Protein AF-A0A0L8AIZ4-F1 (afdb_monomer_lite)

Structure (mmCIF, N/CA/C/O backbone):
data_AF-A0A0L8AIZ4-F1
#
_entry.id   AF-A0A0L8AIZ4-F1
#
loop_
_atom_site.group_PDB
_atom_site.id
_atom_site.type_symbol
_atom_site.label_atom_id
_atom_site.label_alt_id
_atom_site.label_comp_id
_atom_site.label_asym_id
_atom_site.label_entity_id
_atom_site.label_seq_id
_atom_site.pdbx_PDB_ins_code
_atom_site.Cartn_x
_atom_site.Cartn_y
_atom_site.Cartn_z
_atom_site.occupancy
_atom_site.B_iso_or_equiv
_atom_site.auth_seq_id
_atom_site.auth_comp_id
_atom_site.auth_asym_id
_atom_site.auth_atom_id
_atom_site.pdbx_PDB_model_num
ATOM 1 N N . MET A 1 1 ? 12.972 -29.032 6.643 1.00 33.31 1 MET A N 1
ATOM 2 C CA . MET A 1 1 ? 12.932 -28.989 8.121 1.00 33.31 1 MET A CA 1
ATOM 3 C C . MET A 1 1 ? 12.855 -27.533 8.546 1.00 33.31 1 MET A C 1
ATOM 5 O O . MET A 1 1 ? 13.866 -26.848 8.534 1.00 33.31 1 MET A O 1
ATOM 9 N N . VAL A 1 2 ? 11.647 -27.043 8.817 1.00 37.28 2 VAL A N 1
ATOM 10 C CA . VAL A 1 2 ? 11.371 -25.663 9.244 1.00 37.28 2 VAL A CA 1
ATOM 11 C C . VAL A 1 2 ? 10.784 -25.776 10.645 1.00 37.28 2 VAL A C 1
ATOM 13 O O . VAL A 1 2 ? 9.576 -25.913 10.776 1.00 37.28 2 VAL A O 1
ATOM 16 N N . SER A 1 3 ? 11.609 -25.896 11.689 1.00 43.31 3 SER A N 1
ATOM 17 C CA . SER A 1 3 ? 11.033 -26.198 13.014 1.00 43.31 3 SER A CA 1
ATOM 18 C C . SER A 1 3 ? 11.862 -25.837 14.245 1.00 43.31 3 SER A C 1
ATOM 20 O O . SER A 1 3 ? 11.503 -26.280 15.326 1.00 43.31 3 SER A O 1
ATOM 22 N N . ILE A 1 4 ? 12.932 -25.038 14.152 1.00 40.03 4 ILE A N 1
ATOM 23 C CA . ILE A 1 4 ? 13.710 -24.680 15.363 1.00 40.03 4 ILE A CA 1
ATOM 24 C C . ILE A 1 4 ? 13.897 -23.160 15.522 1.00 40.03 4 ILE A C 1
ATOM 26 O O . ILE A 1 4 ? 13.832 -22.648 16.636 1.00 40.03 4 ILE A O 1
ATOM 30 N N . ASN A 1 5 ? 13.978 -22.394 14.427 1.00 43.41 5 ASN A N 1
ATOM 31 C CA . ASN A 1 5 ? 14.229 -20.946 14.518 1.00 43.41 5 ASN A CA 1
ATOM 32 C C . ASN A 1 5 ? 13.002 -20.096 14.896 1.00 43.41 5 ASN A C 1
ATOM 34 O O . ASN A 1 5 ? 13.169 -19.042 15.502 1.00 43.41 5 ASN A O 1
ATOM 38 N N . ALA A 1 6 ? 11.776 -20.554 14.614 1.00 44.91 6 ALA A N 1
ATOM 39 C CA . ALA A 1 6 ? 10.560 -19.810 14.965 1.00 44.91 6 ALA A CA 1
ATOM 40 C C . ALA A 1 6 ? 10.262 -19.833 16.479 1.00 44.91 6 ALA A C 1
ATOM 42 O O . A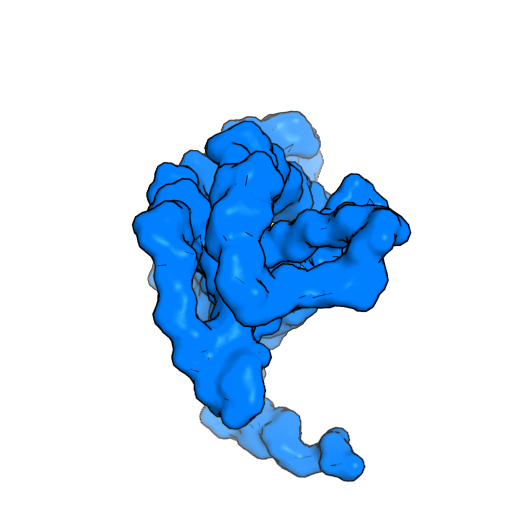LA A 1 6 ? 9.769 -18.857 17.036 1.00 44.91 6 ALA A O 1
ATOM 43 N N . GLN A 1 7 ? 10.596 -20.929 17.171 1.00 42.47 7 GLN A N 1
ATOM 44 C CA . GLN A 1 7 ? 10.356 -21.063 18.614 1.00 42.47 7 GLN A CA 1
ATOM 45 C C . GLN A 1 7 ? 11.373 -20.283 19.460 1.00 42.47 7 GLN A C 1
ATOM 47 O O . GLN A 1 7 ? 11.014 -19.768 20.516 1.00 42.47 7 GLN A O 1
ATOM 52 N N . ALA A 1 8 ? 12.612 -20.135 18.983 1.00 38.75 8 ALA A N 1
ATOM 53 C CA . ALA A 1 8 ? 13.657 -19.403 19.699 1.00 38.75 8 ALA A CA 1
ATOM 54 C C . ALA A 1 8 ? 13.436 -17.875 19.692 1.00 38.75 8 ALA A C 1
ATOM 56 O O . ALA A 1 8 ? 13.708 -17.212 20.692 1.00 38.75 8 ALA A O 1
ATOM 57 N N . GLN A 1 9 ? 12.871 -17.314 18.615 1.00 42.12 9 GLN A N 1
ATOM 58 C CA . GLN A 1 9 ? 12.519 -15.886 18.556 1.00 42.12 9 GLN A CA 1
ATOM 59 C C . GLN A 1 9 ? 11.302 -15.526 19.425 1.00 42.12 9 GLN A C 1
ATOM 61 O O . GLN A 1 9 ? 11.242 -14.422 19.965 1.00 42.12 9 GLN A O 1
ATOM 66 N N . LEU A 1 10 ? 10.369 -16.463 19.631 1.00 48.38 10 LEU A N 1
ATOM 67 C CA . LEU A 1 10 ? 9.202 -16.266 20.500 1.00 48.38 10 LEU A CA 1
ATOM 68 C C . LEU A 1 10 ? 9.567 -16.169 21.993 1.00 48.38 10 LEU A C 1
ATOM 70 O O . LEU A 1 10 ? 8.841 -15.533 22.755 1.00 48.38 10 LEU A O 1
ATOM 74 N N . GLN A 1 11 ? 10.684 -16.768 22.422 1.00 46.12 11 GLN A N 1
ATOM 75 C CA . GLN A 1 11 ? 11.077 -16.817 23.837 1.00 46.12 11 GLN A CA 1
ATOM 76 C C . GLN A 1 11 ? 11.866 -15.589 24.321 1.00 46.12 11 GLN A C 1
ATOM 78 O O . GLN A 1 11 ? 11.813 -15.287 25.510 1.00 46.12 11 GLN A O 1
ATOM 83 N N . GLN A 1 12 ? 12.565 -14.855 23.447 1.00 44.75 12 GLN A N 1
ATOM 84 C CA . GLN A 1 12 ? 13.436 -13.748 23.882 1.00 44.75 12 GLN A CA 1
ATOM 85 C C . GLN A 1 12 ? 12.749 -12.377 23.991 1.00 44.75 12 GLN A C 1
ATOM 87 O O . GLN A 1 12 ? 13.272 -11.505 24.676 1.00 44.75 12 GLN A O 1
ATOM 92 N N . ASN A 1 13 ? 11.580 -12.173 23.372 1.00 50.31 13 ASN A N 1
ATOM 93 C CA . ASN A 1 13 ? 10.993 -10.832 23.219 1.00 50.31 13 ASN A CA 1
ATOM 94 C C . ASN A 1 13 ? 9.659 -10.584 23.936 1.00 50.31 13 ASN A C 1
ATOM 96 O O . ASN A 1 13 ? 9.091 -9.504 23.765 1.00 50.31 13 ASN A O 1
ATOM 100 N N . GLY A 1 14 ? 9.174 -11.539 24.737 1.00 49.28 14 GLY A N 1
ATOM 101 C CA . GLY A 1 14 ? 7.859 -11.463 25.374 1.00 49.28 14 GLY A CA 1
ATOM 102 C C . GLY A 1 14 ? 6.718 -11.476 24.346 1.00 49.28 14 GLY A C 1
ATOM 103 O O . GLY A 1 14 ? 6.730 -10.771 23.339 1.00 49.28 14 GLY A O 1
ATOM 104 N N . LEU A 1 15 ? 5.691 -12.286 24.583 1.00 55.16 15 LEU A N 1
ATOM 105 C CA . LEU A 1 15 ? 4.472 -12.269 23.771 1.00 55.16 15 LEU A CA 1
ATOM 106 C C . LEU A 1 15 ? 3.712 -10.956 24.019 1.00 55.16 15 LEU A C 1
ATOM 108 O O . LEU A 1 15 ? 2.830 -10.898 24.869 1.00 55.16 15 LEU A O 1
ATOM 112 N N . SER A 1 16 ? 4.063 -9.889 23.299 1.00 71.88 16 SER A N 1
ATOM 113 C CA . SER A 1 16 ? 3.220 -8.696 23.202 1.00 71.88 16 SER A CA 1
ATOM 114 C C . SER A 1 16 ? 2.096 -8.985 22.202 1.00 71.88 16 SER A C 1
ATOM 116 O O . SER A 1 16 ? 2.403 -9.233 21.031 1.00 71.88 16 SER A O 1
ATOM 118 N N . PRO A 1 17 ? 0.812 -8.959 22.614 1.00 81.31 17 PRO A N 1
ATOM 119 C CA . PRO A 1 17 ? -0.317 -9.167 21.706 1.00 81.31 17 PRO A CA 1
ATOM 120 C C . PRO A 1 17 ? -0.268 -8.236 20.491 1.00 81.31 17 PRO A C 1
ATOM 122 O O . PRO A 1 17 ? -0.459 -8.692 19.371 1.00 81.31 17 PRO A O 1
ATOM 125 N N . ILE A 1 18 ? 0.130 -6.975 20.696 1.00 83.31 18 ILE A N 1
ATOM 126 C CA . ILE A 1 18 ? 0.281 -5.988 19.619 1.00 83.31 18 ILE A CA 1
ATOM 127 C C . ILE A 1 18 ? 1.334 -6.434 18.601 1.00 83.31 18 ILE A C 1
ATOM 129 O O . ILE A 1 18 ? 1.073 -6.365 17.410 1.00 83.31 18 ILE A O 1
ATOM 133 N N . LYS A 1 19 ? 2.498 -6.942 19.037 1.00 83.44 19 LYS A N 1
ATOM 134 C CA . LYS A 1 19 ? 3.541 -7.421 18.106 1.00 83.44 19 LYS A CA 1
ATOM 135 C C . LYS A 1 19 ? 3.065 -8.614 17.274 1.00 83.44 19 LYS A C 1
ATOM 137 O O . LYS A 1 19 ? 3.396 -8.709 16.098 1.00 83.44 19 LYS A O 1
ATOM 142 N N . ARG A 1 20 ? 2.290 -9.518 17.879 1.00 85.44 20 ARG A N 1
ATOM 143 C CA . ARG A 1 20 ? 1.698 -10.658 17.168 1.00 85.44 20 ARG A CA 1
ATOM 144 C C . ARG A 1 20 ? 0.683 -10.185 16.131 1.00 85.44 20 ARG A C 1
ATOM 146 O O . ARG A 1 20 ? 0.762 -10.594 14.979 1.00 85.44 20 ARG A O 1
ATOM 153 N N . ASP A 1 21 ? -0.262 -9.348 16.544 1.00 89.00 21 ASP A N 1
ATOM 154 C CA . ASP A 1 21 ? -1.348 -8.882 15.678 1.00 89.00 21 ASP A CA 1
ATOM 155 C C . ASP A 1 21 ? -0.797 -8.003 14.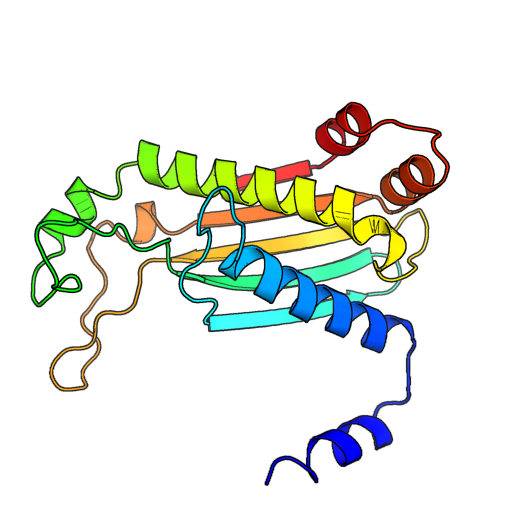539 1.00 89.00 21 ASP A C 1
ATOM 157 O O . ASP A 1 21 ? -1.271 -8.071 13.405 1.00 89.00 21 ASP A O 1
ATOM 161 N N . LEU A 1 22 ? 0.272 -7.249 14.815 1.00 90.75 22 LEU A N 1
ATOM 162 C CA . LEU A 1 22 ? 1.033 -6.478 13.836 1.00 90.75 22 LEU A CA 1
ATOM 163 C C . LEU A 1 22 ? 1.643 -7.372 12.751 1.00 90.75 22 LEU A C 1
ATOM 165 O O . LEU A 1 22 ? 1.427 -7.129 11.566 1.00 90.75 22 LEU A O 1
ATOM 169 N N . GLU A 1 23 ? 2.349 -8.431 13.148 1.00 89.56 23 GLU A N 1
ATOM 170 C CA . GLU A 1 23 ? 2.966 -9.368 12.206 1.00 89.56 23 GLU A CA 1
ATOM 171 C C . GLU A 1 23 ? 1.915 -10.121 11.379 1.00 89.56 23 GLU A C 1
ATOM 173 O O . GLU A 1 23 ? 2.061 -10.270 10.166 1.00 89.56 23 GLU A O 1
ATOM 178 N N . ILE A 1 24 ? 0.808 -10.535 12.007 1.00 90.25 24 ILE A N 1
ATOM 179 C CA . ILE A 1 24 ? -0.328 -11.138 11.295 1.00 90.25 24 ILE A CA 1
ATOM 180 C C . ILE A 1 24 ? -0.869 -10.161 10.251 1.00 90.25 24 ILE A C 1
ATOM 182 O O . ILE A 1 24 ? -1.089 -10.550 9.104 1.00 90.25 24 ILE A O 1
ATOM 186 N N . THR A 1 25 ? -1.054 -8.894 10.621 1.00 92.25 25 THR A N 1
ATOM 187 C CA . THR A 1 25 ? -1.575 -7.869 9.710 1.00 92.25 25 THR A CA 1
ATOM 188 C C . THR A 1 25 ? -0.625 -7.629 8.541 1.00 92.25 25 THR A C 1
ATOM 190 O O . THR A 1 25 ? -1.072 -7.639 7.394 1.00 92.25 25 THR A O 1
ATOM 193 N N . ARG A 1 26 ? 0.682 -7.505 8.807 1.00 94.31 26 ARG A N 1
ATOM 194 C CA . ARG A 1 26 ? 1.725 -7.365 7.781 1.00 94.31 26 ARG A CA 1
ATOM 195 C C . ARG A 1 26 ? 1.677 -8.518 6.783 1.00 94.31 26 ARG A C 1
ATOM 197 O O . ARG A 1 26 ? 1.525 -8.278 5.589 1.00 94.31 26 ARG A O 1
ATOM 204 N N . VAL A 1 27 ? 1.749 -9.761 7.265 1.00 91.06 27 VAL A N 1
ATOM 205 C CA . VAL A 1 27 ? 1.742 -10.966 6.414 1.00 91.06 27 VAL A CA 1
ATOM 206 C C . VAL A 1 27 ? 0.436 -11.090 5.634 1.00 91.06 27 VAL A C 1
ATOM 208 O O . VAL A 1 27 ? 0.444 -11.449 4.456 1.00 91.06 27 VAL A O 1
ATOM 211 N N . THR A 1 28 ? -0.700 -10.806 6.270 1.00 91.69 28 THR A N 1
ATOM 212 C CA . THR A 1 28 ? -2.011 -10.900 5.613 1.00 91.69 28 THR A CA 1
ATOM 213 C C . THR A 1 28 ? -2.111 -9.874 4.493 1.00 91.69 28 THR A C 1
ATOM 215 O O . THR A 1 28 ? -2.510 -10.226 3.385 1.00 91.69 28 THR A O 1
ATOM 218 N N . PHE A 1 29 ? -1.686 -8.636 4.742 1.00 91.31 29 PHE A N 1
ATOM 219 C CA . PHE A 1 29 ? -1.712 -7.592 3.728 1.00 91.31 29 PHE A CA 1
ATOM 220 C C . PHE A 1 29 ? -0.721 -7.852 2.589 1.00 91.31 29 PHE A C 1
ATOM 222 O O . PHE A 1 29 ? -1.069 -7.700 1.420 1.00 91.31 29 PHE A O 1
ATOM 229 N N . GLU A 1 30 ? 0.481 -8.338 2.904 1.00 90.19 30 GLU A N 1
ATOM 230 C CA . GLU A 1 30 ? 1.472 -8.746 1.905 1.00 90.19 30 GLU A CA 1
ATOM 231 C C . GLU A 1 30 ? 0.896 -9.798 0.938 1.00 90.19 30 GLU A C 1
ATOM 233 O O . GLU A 1 30 ? 1.029 -9.674 -0.281 1.00 90.19 30 GLU A O 1
ATOM 238 N N . ASN A 1 31 ? 0.216 -10.821 1.467 1.00 87.00 31 ASN A N 1
ATOM 239 C CA . ASN A 1 31 ? -0.442 -11.842 0.649 1.00 87.00 31 ASN A CA 1
ATOM 240 C C . ASN A 1 31 ? -1.645 -11.281 -0.115 1.00 87.00 31 ASN A C 1
ATOM 242 O O . ASN A 1 31 ? -1.833 -11.611 -1.285 1.00 87.00 31 ASN A O 1
ATOM 246 N N . PHE A 1 32 ? -2.425 -10.406 0.519 1.00 88.38 32 PHE A N 1
ATOM 247 C CA . PHE A 1 32 ? -3.557 -9.737 -0.112 1.00 88.38 32 PHE A CA 1
ATOM 248 C C . PHE A 1 32 ? -3.127 -8.947 -1.356 1.00 88.38 32 PHE A C 1
ATOM 250 O O . PHE A 1 32 ? -3.749 -9.079 -2.404 1.00 88.38 32 PHE A O 1
ATOM 257 N N . LEU A 1 33 ? -2.021 -8.199 -1.295 1.00 88.06 33 LEU A N 1
ATOM 258 C CA . LEU A 1 33 ? -1.511 -7.422 -2.434 1.00 88.06 33 LEU A CA 1
ATOM 259 C C . LEU A 1 33 ? -0.986 -8.285 -3.591 1.00 88.06 33 LEU A C 1
ATOM 261 O O . LEU A 1 33 ? -1.078 -7.878 -4.751 1.00 88.06 33 LEU A O 1
ATOM 265 N N . LYS A 1 34 ? -0.449 -9.475 -3.296 1.00 81.44 34 LYS A N 1
ATOM 266 C CA . LYS A 1 34 ? 0.011 -10.433 -4.319 1.00 81.44 34 LYS A CA 1
ATOM 267 C C . LYS A 1 34 ? -1.149 -11.099 -5.062 1.00 81.44 34 LYS A C 1
ATOM 269 O O . LYS A 1 34 ? -0.983 -11.491 -6.215 1.00 81.44 34 LYS A O 1
ATOM 274 N N . HIS A 1 35 ? -2.295 -11.237 -4.399 1.00 73.81 35 HIS A N 1
ATOM 275 C CA . HIS A 1 35 ? -3.450 -12.002 -4.872 1.00 73.81 35 HIS A CA 1
ATOM 276 C C . HIS A 1 35 ? -4.701 -11.160 -5.106 1.00 73.81 35 HIS A C 1
ATOM 278 O O . HIS A 1 35 ? -5.763 -11.733 -5.288 1.00 73.81 35 HIS A O 1
ATOM 284 N N . TYR A 1 36 ? -4.613 -9.830 -5.077 1.00 70.19 36 TYR A N 1
ATOM 285 C CA . TYR A 1 36 ? -5.786 -8.980 -5.244 1.00 70.19 36 TYR A CA 1
ATOM 286 C C . TYR A 1 36 ? -6.480 -9.290 -6.582 1.00 70.19 36 TYR A C 1
ATOM 288 O O . TYR A 1 36 ? -5.962 -8.974 -7.653 1.00 70.19 36 TYR A O 1
ATOM 296 N N . ASP A 1 37 ? -7.631 -9.966 -6.499 1.00 62.25 37 ASP A N 1
ATOM 297 C CA . ASP A 1 37 ? -8.254 -10.679 -7.623 1.00 62.25 37 ASP A CA 1
ATOM 298 C C . ASP A 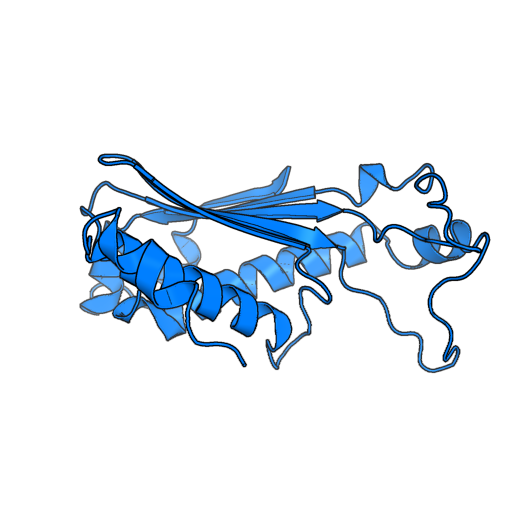1 37 ? -8.662 -9.747 -8.776 1.00 62.25 37 ASP A C 1
ATOM 300 O O . ASP A 1 37 ? -8.693 -10.161 -9.935 1.00 62.25 37 ASP A O 1
ATOM 304 N N . ASP A 1 38 ? -8.912 -8.468 -8.475 1.00 58.47 38 ASP A N 1
ATOM 305 C CA . ASP A 1 38 ? -9.280 -7.456 -9.470 1.00 58.47 38 ASP A CA 1
ATOM 306 C C . ASP A 1 38 ? -8.057 -6.865 -10.204 1.00 58.47 38 ASP A C 1
ATOM 308 O O . ASP A 1 38 ? -8.197 -6.292 -11.289 1.00 58.47 38 ASP A O 1
ATOM 312 N N . ALA A 1 39 ? -6.850 -6.986 -9.631 1.00 61.41 39 ALA A N 1
ATOM 313 C CA . ALA A 1 39 ? -5.585 -6.596 -10.255 1.00 61.41 39 ALA A CA 1
ATOM 314 C C . ALA A 1 39 ? -4.371 -7.066 -9.436 1.00 61.41 39 ALA A C 1
ATOM 316 O O . ALA A 1 39 ? -4.209 -6.666 -8.285 1.00 61.41 39 ALA A O 1
ATOM 317 N N . VAL A 1 40 ? -3.426 -7.773 -10.067 1.00 63.78 40 VAL A N 1
ATOM 318 C CA . VAL A 1 40 ? -2.111 -7.994 -9.444 1.00 63.78 40 VAL A CA 1
ATOM 319 C C . VAL A 1 40 ? -1.421 -6.641 -9.275 1.00 63.78 40 VAL A C 1
ATOM 321 O O . VAL A 1 40 ? -1.182 -5.925 -10.251 1.00 63.78 40 VAL A O 1
ATOM 324 N N . LEU A 1 41 ? -1.153 -6.282 -8.022 1.00 72.81 41 LEU A N 1
ATOM 325 C CA . LEU A 1 41 ? -0.699 -4.950 -7.645 1.00 72.81 41 LEU A CA 1
ATOM 326 C C . LEU A 1 41 ? 0.804 -4.855 -7.506 1.00 72.81 41 LEU A C 1
ATOM 328 O O . LEU A 1 41 ? 1.422 -3.962 -8.073 1.00 72.81 41 LEU A O 1
ATOM 332 N N . LEU A 1 42 ? 1.381 -5.793 -6.760 1.00 76.50 42 LEU A N 1
ATOM 333 C CA . LEU A 1 42 ? 2.815 -5.896 -6.557 1.00 76.50 42 LEU A CA 1
ATOM 334 C C . LEU A 1 42 ? 3.226 -7.314 -6.920 1.00 76.50 42 LEU A C 1
ATOM 336 O O . LEU A 1 42 ? 2.889 -8.280 -6.239 1.00 76.50 42 LEU A O 1
ATOM 340 N N . ASN A 1 43 ? 3.976 -7.440 -8.010 1.00 69.00 43 ASN A N 1
ATOM 341 C CA . ASN A 1 43 ? 4.438 -8.747 -8.472 1.00 69.00 43 ASN A CA 1
ATOM 342 C C . ASN A 1 43 ? 5.547 -9.314 -7.585 1.00 69.00 43 ASN A C 1
ATOM 344 O O . ASN A 1 43 ? 5.801 -10.518 -7.602 1.00 69.00 43 ASN A O 1
ATOM 348 N N . ASN A 1 44 ? 6.254 -8.444 -6.863 1.00 76.69 44 ASN A N 1
ATOM 349 C CA . ASN A 1 44 ? 7.345 -8.833 -5.991 1.00 76.69 44 ASN A CA 1
ATOM 350 C C . ASN A 1 44 ? 7.549 -7.779 -4.896 1.00 76.69 44 ASN A C 1
ATOM 352 O O . ASN A 1 44 ? 8.012 -6.671 -5.173 1.00 76.69 44 ASN A O 1
ATOM 356 N N . ILE A 1 45 ? 7.201 -8.152 -3.667 1.00 86.56 45 ILE A N 1
ATOM 357 C CA . ILE A 1 45 ? 7.544 -7.407 -2.456 1.00 86.56 45 ILE A CA 1
ATOM 358 C C . ILE A 1 45 ? 8.916 -7.916 -2.023 1.00 86.56 45 ILE A C 1
ATOM 360 O O . ILE A 1 45 ? 9.084 -9.114 -1.797 1.00 86.56 45 ILE A O 1
ATOM 364 N N . LYS A 1 46 ? 9.903 -7.022 -1.975 1.00 87.25 46 LYS A N 1
ATOM 365 C CA . LYS A 1 46 ? 11.273 -7.355 -1.572 1.00 87.25 46 LYS A CA 1
ATOM 366 C C . LYS A 1 46 ? 11.380 -7.512 -0.070 1.00 87.25 46 LYS A C 1
ATOM 368 O O . LYS A 1 46 ? 12.021 -8.437 0.416 1.00 87.25 46 LYS A O 1
ATOM 373 N N . GLU A 1 47 ? 10.787 -6.553 0.619 1.00 90.38 47 GLU A N 1
ATOM 374 C CA . GLU A 1 47 ? 10.913 -6.361 2.043 1.00 90.38 47 GLU A CA 1
ATOM 375 C C . GLU A 1 47 ? 9.620 -5.751 2.547 1.00 90.38 47 GLU A C 1
ATOM 377 O O . GLU A 1 47 ? 8.959 -4.961 1.866 1.00 90.38 47 GLU A O 1
ATOM 382 N N . SER A 1 48 ? 9.249 -6.161 3.747 1.00 92.31 48 SER A N 1
ATOM 383 C CA . SER A 1 48 ? 8.197 -5.495 4.479 1.00 92.31 48 SER A CA 1
ATOM 384 C C . SER A 1 48 ? 8.506 -5.587 5.953 1.00 92.31 48 SER A C 1
ATOM 386 O O . SER A 1 48 ? 8.821 -6.671 6.450 1.00 92.31 48 SER A O 1
ATOM 388 N N . GLU A 1 49 ? 8.372 -4.465 6.630 1.00 93.06 49 GLU A N 1
ATOM 389 C CA . GLU A 1 49 ? 8.649 -4.323 8.048 1.00 93.06 49 GLU A CA 1
ATOM 390 C C . GLU A 1 49 ? 7.439 -3.691 8.716 1.00 93.06 49 GLU A C 1
ATOM 392 O O . GLU A 1 49 ? 6.647 -2.995 8.079 1.00 93.06 49 GLU A O 1
ATOM 397 N N . ALA A 1 50 ? 7.249 -3.997 9.991 1.00 92.19 50 ALA A N 1
ATOM 398 C CA . ALA A 1 50 ? 6.114 -3.505 10.739 1.00 92.19 50 ALA A CA 1
ATOM 399 C C . ALA A 1 50 ? 6.577 -3.028 12.110 1.00 92.19 50 ALA A C 1
ATOM 401 O O . ALA A 1 50 ? 7.143 -3.793 12.895 1.00 92.19 50 ALA A O 1
ATOM 402 N N . ASP A 1 51 ? 6.270 -1.773 12.404 1.00 92.75 51 ASP A N 1
ATOM 403 C CA . ASP A 1 51 ? 6.674 -1.083 13.613 1.00 92.75 51 ASP A CA 1
ATOM 404 C C . ASP A 1 51 ? 5.460 -0.584 14.389 1.00 92.75 51 ASP A C 1
ATOM 406 O O . ASP A 1 51 ? 4.438 -0.174 13.835 1.00 92.75 51 ASP A O 1
ATOM 410 N N . TYR A 1 52 ? 5.591 -0.596 15.713 1.00 92.69 52 TYR A N 1
ATOM 411 C CA . TYR A 1 52 ? 4.630 0.011 16.623 1.00 92.69 52 TYR A CA 1
ATOM 412 C C . TYR A 1 52 ? 5.342 0.981 17.554 1.00 92.69 52 TYR A C 1
ATOM 414 O O . TYR A 1 52 ? 6.333 0.634 18.205 1.00 92.69 52 TYR A O 1
ATOM 422 N N . LYS A 1 53 ? 4.780 2.182 17.683 1.00 91.81 53 LYS A N 1
ATOM 423 C CA . LYS A 1 53 ? 5.230 3.179 18.650 1.00 91.81 53 LYS A CA 1
ATOM 424 C C . LYS A 1 53 ? 4.050 3.730 19.438 1.00 91.81 53 LYS A C 1
ATOM 426 O O . LYS A 1 53 ? 3.154 4.342 18.866 1.00 91.81 53 LYS A O 1
ATOM 431 N N . ASP A 1 54 ? 4.112 3.585 20.762 1.00 89.44 54 ASP A N 1
ATOM 432 C CA . ASP A 1 54 ? 3.087 4.104 21.673 1.00 89.44 54 ASP A CA 1
ATOM 433 C C . ASP A 1 54 ? 2.861 5.611 21.468 1.00 89.44 54 ASP A C 1
ATOM 435 O O . ASP A 1 54 ? 3.809 6.397 21.355 1.00 89.44 54 ASP A O 1
ATOM 439 N N . GLY A 1 55 ? 1.594 6.000 21.370 1.00 90.12 55 GLY A N 1
ATOM 440 C CA . GLY A 1 55 ? 1.145 7.360 21.085 1.00 90.12 55 GLY A CA 1
ATOM 441 C C . GLY A 1 55 ? 1.202 7.763 19.609 1.00 90.12 55 GLY A C 1
ATOM 442 O O . GLY A 1 55 ? 0.665 8.816 19.271 1.00 90.12 55 GLY A O 1
ATOM 443 N N . LYS A 1 56 ? 1.821 6.958 18.732 1.00 92.56 56 LYS A N 1
ATOM 444 C CA . LYS A 1 56 ? 1.793 7.151 17.271 1.00 92.56 56 LYS A CA 1
ATOM 445 C C . LYS A 1 56 ? 0.957 6.093 16.559 1.00 92.56 56 LYS A C 1
ATOM 447 O O . LYS A 1 56 ? 0.204 6.446 15.662 1.00 92.56 56 LYS A O 1
ATOM 452 N N . GLY A 1 57 ? 1.067 4.836 16.978 1.00 93.38 57 GLY A N 1
ATOM 453 C CA . GLY A 1 57 ? 0.381 3.698 16.379 1.00 93.38 57 GLY A CA 1
ATOM 454 C C . GLY A 1 57 ? 1.296 2.806 15.549 1.00 93.38 57 GLY A C 1
ATOM 455 O O . GLY A 1 57 ? 2.465 2.618 15.898 1.00 93.38 57 GLY A O 1
ATOM 456 N N . VAL A 1 58 ? 0.730 2.219 14.498 1.00 94.06 58 VAL A N 1
ATOM 457 C CA . VAL A 1 58 ? 1.361 1.199 13.655 1.00 94.06 58 VAL A CA 1
ATOM 458 C C . VAL A 1 58 ? 1.762 1.775 12.307 1.00 94.06 58 VAL A C 1
ATOM 460 O O . VAL A 1 58 ? 0.981 2.475 11.663 1.00 94.06 58 VAL A O 1
ATOM 463 N N . GLU A 1 59 ? 2.953 1.399 11.858 1.00 95.38 59 GLU A N 1
ATOM 464 C CA . GLU A 1 59 ? 3.449 1.640 10.511 1.00 95.38 59 GLU A CA 1
ATOM 465 C C . GLU A 1 59 ? 3.900 0.318 9.898 1.00 95.38 59 GLU A C 1
ATOM 467 O O . GLU A 1 59 ? 4.630 -0.445 10.525 1.00 95.38 59 GLU A O 1
ATOM 472 N N . ILE A 1 60 ? 3.437 0.029 8.685 1.00 94.88 60 ILE A N 1
ATOM 473 C CA . ILE A 1 60 ? 3.878 -1.128 7.914 1.00 94.88 60 ILE A CA 1
ATOM 474 C C . ILE A 1 60 ? 4.501 -0.618 6.620 1.00 94.88 60 ILE A C 1
ATOM 476 O O . ILE A 1 60 ? 3.810 -0.057 5.764 1.00 94.88 60 ILE A O 1
ATOM 480 N N . HIS A 1 61 ? 5.810 -0.806 6.506 1.00 96.00 61 HIS A N 1
ATOM 481 C CA . HIS A 1 61 ? 6.611 -0.407 5.362 1.00 96.00 61 HIS A CA 1
ATOM 482 C C . HIS A 1 61 ? 6.709 -1.554 4.355 1.00 96.00 61 HIS A C 1
ATOM 484 O O . HIS A 1 61 ? 6.868 -2.712 4.737 1.00 96.00 61 HIS A O 1
ATOM 490 N N . PHE A 1 62 ? 6.636 -1.227 3.069 1.00 94.38 62 PHE A N 1
ATOM 491 C CA . PHE A 1 62 ? 6.778 -2.158 1.958 1.00 94.38 62 PHE A CA 1
ATOM 492 C C . PHE A 1 62 ? 7.756 -1.600 0.937 1.00 94.38 62 PHE A C 1
ATOM 494 O O . PHE A 1 62 ? 7.500 -0.557 0.338 1.00 94.38 62 PHE A O 1
ATOM 501 N N . GLU A 1 63 ? 8.815 -2.352 0.660 1.00 94.00 63 GLU A N 1
ATOM 502 C CA . GLU A 1 63 ? 9.639 -2.139 -0.522 1.00 94.00 63 GLU A CA 1
ATOM 503 C C . GLU A 1 63 ? 9.231 -3.120 -1.606 1.00 94.00 63 GLU A C 1
ATOM 505 O O . GLU A 1 63 ? 9.294 -4.344 -1.435 1.00 94.00 63 GLU A O 1
ATOM 510 N N . ALA A 1 64 ? 8.834 -2.602 -2.759 1.00 91.94 64 ALA A N 1
ATOM 511 C CA . ALA A 1 64 ? 8.417 -3.441 -3.865 1.00 91.94 64 ALA A CA 1
ATOM 512 C C . ALA A 1 64 ? 8.835 -2.856 -5.206 1.00 91.94 64 ALA A C 1
ATOM 514 O O . ALA A 1 64 ? 9.236 -1.700 -5.329 1.00 91.94 64 ALA A O 1
ATOM 515 N N . TYR A 1 65 ? 8.760 -3.698 -6.229 1.00 89.00 65 TYR A N 1
ATOM 516 C CA . TYR A 1 65 ? 8.914 -3.229 -7.593 1.00 89.00 65 TYR A CA 1
ATOM 517 C C . TYR A 1 65 ? 7.574 -2.807 -8.186 1.00 89.00 65 TYR A C 1
ATOM 519 O O . TYR A 1 65 ? 6.533 -3.367 -7.833 1.00 89.00 65 TYR A O 1
ATOM 527 N N . ASN A 1 66 ? 7.633 -1.889 -9.151 1.00 86.56 66 ASN A N 1
ATOM 528 C CA . ASN A 1 66 ? 6.547 -1.618 -10.082 1.00 86.56 66 ASN A CA 1
ATOM 529 C C . ASN A 1 66 ? 5.967 -2.943 -10.603 1.00 86.56 66 ASN A C 1
ATOM 531 O O . ASN A 1 66 ? 6.700 -3.893 -10.904 1.00 86.56 66 ASN A O 1
ATOM 535 N N . ALA A 1 67 ? 4.642 -3.012 -10.722 1.00 81.94 67 ALA A N 1
ATOM 536 C CA . ALA A 1 67 ? 3.967 -4.173 -11.281 1.00 81.94 67 ALA A CA 1
ATOM 537 C C . ALA A 1 67 ? 4.492 -4.427 -12.698 1.00 81.94 67 ALA A C 1
ATOM 539 O O . ALA A 1 67 ? 4.510 -3.517 -13.528 1.00 81.94 67 ALA A O 1
ATOM 540 N N . ASN A 1 68 ? 4.920 -5.656 -12.995 1.00 74.75 68 ASN A N 1
ATOM 541 C CA . ASN A 1 68 ? 5.350 -6.022 -14.347 1.00 74.75 68 ASN A CA 1
ATOM 542 C C . ASN A 1 68 ? 4.170 -5.910 -15.307 1.00 74.75 68 ASN A C 1
ATOM 544 O O . ASN A 1 68 ? 3.089 -6.444 -15.049 1.00 74.75 68 ASN A O 1
ATOM 548 N N . ILE A 1 69 ? 4.432 -5.307 -16.456 1.00 71.50 69 ILE A N 1
ATOM 549 C CA . ILE A 1 69 ? 3.509 -5.283 -17.582 1.00 71.50 69 ILE A CA 1
ATOM 550 C C . ILE A 1 69 ? 3.788 -6.536 -18.416 1.00 71.50 69 ILE A C 1
ATOM 552 O O . ILE A 1 69 ? 4.852 -6.665 -19.020 1.00 71.50 69 ILE A O 1
ATOM 556 N N . TYR A 1 70 ? 2.854 -7.490 -18.413 1.00 65.00 70 TYR A N 1
ATOM 557 C CA . TYR A 1 70 ? 2.953 -8.689 -19.245 1.00 65.00 70 TYR A CA 1
ATOM 558 C C . TYR A 1 70 ? 2.427 -8.396 -20.649 1.00 65.00 70 TYR A C 1
ATOM 560 O O . TYR A 1 70 ? 1.262 -8.045 -20.823 1.00 65.00 70 TYR A O 1
ATOM 568 N N . ILE A 1 71 ? 3.275 -8.581 -21.658 1.00 59.16 71 ILE A N 1
ATOM 569 C CA . ILE A 1 71 ? 2.895 -8.454 -23.065 1.00 59.16 71 ILE A CA 1
ATOM 570 C C . ILE A 1 71 ? 2.718 -9.870 -23.614 1.00 59.16 71 ILE A C 1
ATOM 572 O O . ILE A 1 71 ? 3.684 -10.614 -23.756 1.00 59.16 71 ILE A O 1
ATOM 576 N N . ALA A 1 72 ? 1.475 -10.251 -23.917 1.00 48.03 72 ALA A N 1
ATOM 577 C CA . ALA A 1 72 ? 1.097 -11.617 -24.300 1.00 48.03 72 ALA A CA 1
ATOM 578 C C . ALA A 1 72 ? 1.834 -12.174 -25.540 1.00 48.03 72 ALA A C 1
ATOM 580 O O . ALA A 1 72 ? 1.847 -13.383 -25.750 1.00 48.03 72 ALA A O 1
ATOM 581 N N . THR A 1 73 ? 2.456 -11.320 -26.359 1.00 46.56 73 THR A N 1
ATOM 582 C CA . THR A 1 73 ? 3.215 -11.713 -27.559 1.00 46.56 73 THR A CA 1
ATOM 583 C C . THR A 1 73 ? 4.707 -11.937 -27.316 1.00 46.56 73 THR A C 1
ATOM 585 O O . THR A 1 73 ? 5.384 -12.486 -28.184 1.00 46.56 73 THR A O 1
ATOM 588 N N . ALA A 1 74 ? 5.229 -11.558 -26.150 1.00 43.31 74 ALA A N 1
ATOM 589 C CA . ALA A 1 74 ? 6.619 -11.754 -25.782 1.00 43.31 74 ALA A CA 1
ATOM 590 C C . ALA A 1 74 ? 6.668 -12.509 -24.455 1.00 43.31 74 ALA A C 1
ATOM 592 O O . ALA A 1 74 ? 6.631 -11.923 -23.378 1.00 43.31 74 ALA A O 1
ATOM 593 N N . SER A 1 75 ? 6.823 -13.830 -24.517 1.00 38.84 75 SER A N 1
ATOM 594 C CA . SER A 1 75 ? 7.126 -14.698 -23.366 1.00 38.84 75 SER A CA 1
ATOM 595 C C . SER A 1 75 ? 8.474 -14.370 -22.685 1.00 38.84 75 SER A C 1
ATOM 597 O O . SER A 1 75 ? 9.012 -15.186 -21.937 1.00 38.84 75 SER A O 1
ATOM 599 N N . ALA A 1 76 ? 9.053 -13.203 -22.968 1.00 43.94 76 ALA A N 1
ATOM 600 C CA . ALA A 1 76 ? 10.322 -12.716 -22.473 1.00 43.94 76 ALA A CA 1
ATOM 601 C C . ALA A 1 76 ? 10.072 -11.636 -21.413 1.00 43.94 76 ALA A C 1
ATOM 603 O O . ALA A 1 76 ? 9.372 -10.654 -21.647 1.00 43.94 76 ALA A O 1
ATOM 604 N N . ARG A 1 77 ? 10.684 -11.806 -20.237 1.00 53.31 77 ARG A N 1
ATOM 605 C CA . ARG A 1 77 ? 10.956 -10.676 -19.337 1.00 53.31 77 ARG A CA 1
ATOM 606 C C . ARG A 1 77 ? 11.805 -9.658 -20.105 1.00 53.31 77 ARG A C 1
ATOM 608 O O . ARG A 1 77 ? 12.655 -10.095 -20.879 1.00 53.31 77 ARG A O 1
ATOM 615 N N . PHE A 1 78 ? 11.606 -8.360 -19.857 1.00 56.56 78 PHE A N 1
ATOM 616 C CA . PHE A 1 78 ? 12.445 -7.297 -20.423 1.00 56.56 78 PHE A CA 1
ATOM 617 C C . PHE A 1 78 ? 13.938 -7.683 -20.305 1.00 56.56 78 PHE A C 1
ATOM 619 O O . PHE A 1 78 ? 14.437 -7.937 -19.204 1.00 56.56 78 PHE A O 1
ATOM 626 N N . GLY A 1 79 ? 14.606 -7.846 -21.447 1.00 55.00 79 GLY A N 1
ATOM 627 C CA . GLY A 1 79 ? 15.983 -8.312 -21.603 1.00 55.00 79 GLY A CA 1
ATOM 628 C C . GLY A 1 79 ? 16.989 -7.169 -21.788 1.00 55.00 79 GLY A C 1
ATOM 629 O O . GLY A 1 79 ? 16.655 -5.994 -21.634 1.00 55.00 79 GLY A O 1
ATOM 630 N N . LYS A 1 80 ? 18.261 -7.515 -22.080 1.00 49.47 80 LYS A N 1
ATOM 631 C CA . LYS A 1 80 ? 19.372 -6.554 -22.297 1.00 49.47 80 LYS A CA 1
ATOM 632 C C . LYS A 1 80 ? 18.907 -5.401 -23.207 1.00 49.47 80 LYS A C 1
ATOM 634 O O . LYS A 1 80 ? 18.547 -5.659 -24.346 1.00 49.47 80 LYS A O 1
ATOM 639 N N . ASN A 1 81 ? 19.024 -4.158 -22.725 1.00 53.34 81 ASN A N 1
ATOM 640 C CA . ASN A 1 81 ? 18.685 -2.904 -23.424 1.00 53.34 81 ASN A CA 1
ATOM 641 C C . ASN A 1 81 ? 17.194 -2.568 -23.638 1.00 53.34 81 ASN A C 1
ATOM 643 O O . ASN A 1 81 ? 16.902 -1.605 -24.342 1.00 53.34 81 ASN A O 1
ATOM 647 N N . ASP A 1 82 ? 16.255 -3.211 -22.943 1.00 65.25 82 ASP A N 1
ATOM 648 C CA . ASP A 1 82 ? 14.824 -2.865 -23.041 1.00 65.25 82 ASP A CA 1
ATOM 649 C C . ASP A 1 82 ? 14.421 -1.572 -22.291 1.00 65.25 82 ASP A C 1
ATOM 651 O O . ASP A 1 82 ? 13.255 -1.381 -21.953 1.00 65.25 82 ASP A O 1
ATOM 655 N N . TYR A 1 83 ? 15.346 -0.642 -22.023 1.00 70.31 83 TYR A N 1
ATOM 656 C CA . TYR A 1 83 ? 15.010 0.618 -21.342 1.00 70.31 83 TYR A CA 1
ATOM 657 C C . TYR A 1 83 ? 14.044 1.487 -22.151 1.00 70.31 83 TYR A C 1
ATOM 659 O O . TYR A 1 83 ? 13.156 2.100 -21.569 1.00 70.31 83 TYR A O 1
ATOM 667 N N . GLU A 1 84 ? 14.178 1.515 -23.479 1.00 68.44 84 GLU A N 1
ATOM 668 C CA . GLU A 1 84 ? 13.235 2.229 -24.353 1.00 68.44 84 GLU A CA 1
ATOM 669 C C . GLU A 1 84 ? 11.841 1.596 -24.312 1.00 68.44 84 GLU A C 1
ATOM 671 O O . GLU A 1 84 ? 10.826 2.292 -24.334 1.00 68.44 84 GLU A O 1
ATOM 676 N N . VAL A 1 85 ? 11.791 0.270 -24.185 1.00 72.25 85 VAL A N 1
ATOM 677 C CA . VAL A 1 85 ? 10.549 -0.491 -24.060 1.00 72.25 85 VAL A CA 1
ATOM 678 C C . VAL A 1 85 ? 9.900 -0.198 -22.703 1.00 72.25 85 VAL A C 1
ATOM 680 O O . VAL A 1 85 ? 8.736 0.191 -22.656 1.00 72.25 85 VAL A O 1
ATOM 683 N N . LEU A 1 86 ? 10.661 -0.269 -21.605 1.00 72.00 86 LEU A N 1
ATOM 684 C CA . LEU A 1 86 ? 10.201 0.120 -20.266 1.00 72.00 86 LEU A CA 1
ATOM 685 C C . LEU A 1 86 ? 9.655 1.550 -20.246 1.00 72.00 86 LEU A C 1
ATOM 687 O O . LEU A 1 86 ? 8.565 1.783 -19.735 1.00 72.00 86 LEU A O 1
ATOM 691 N N . ASP A 1 87 ? 10.380 2.496 -20.839 1.00 75.12 87 ASP A N 1
ATOM 692 C CA . ASP A 1 87 ? 9.966 3.897 -20.920 1.00 75.12 87 ASP A CA 1
ATOM 693 C C . ASP A 1 87 ? 8.691 4.101 -21.754 1.00 75.12 87 ASP A C 1
ATOM 695 O O . ASP A 1 87 ? 7.953 5.053 -21.511 1.00 75.12 87 ASP A O 1
ATOM 699 N N . THR A 1 88 ? 8.436 3.230 -22.732 1.00 78.69 88 THR A N 1
ATOM 700 C CA . THR A 1 88 ? 7.226 3.277 -23.565 1.00 78.69 88 THR A CA 1
ATOM 701 C C . THR A 1 88 ? 6.007 2.744 -22.816 1.00 78.69 88 THR A C 1
ATOM 703 O O . THR A 1 88 ? 4.914 3.285 -22.963 1.00 78.69 88 THR A O 1
ATOM 706 N N . PHE A 1 89 ? 6.176 1.690 -22.013 1.00 78.50 89 PHE A N 1
ATOM 707 C CA . PHE A 1 89 ? 5.061 1.043 -21.317 1.00 78.50 89 PHE A CA 1
ATOM 708 C C . PHE A 1 89 ? 4.763 1.642 -19.943 1.00 78.50 89 PHE A C 1
ATOM 710 O O . PHE A 1 89 ? 3.599 1.736 -19.568 1.00 78.50 89 PHE A O 1
ATOM 717 N N . TYR A 1 90 ? 5.773 2.071 -19.191 1.00 82.12 90 TYR A N 1
ATOM 718 C CA . TYR A 1 90 ? 5.575 2.742 -17.907 1.00 82.12 90 TYR A CA 1
ATOM 719 C C . TYR A 1 90 ? 5.449 4.253 -18.098 1.00 82.12 90 TYR A C 1
ATOM 721 O O . TYR A 1 90 ? 6.306 5.033 -17.676 1.00 82.12 90 TYR A O 1
ATOM 729 N N . THR A 1 91 ? 4.365 4.651 -18.757 1.00 85.50 91 THR A N 1
ATOM 730 C CA . THR A 1 91 ? 3.958 6.053 -18.856 1.00 85.50 91 THR A CA 1
ATOM 731 C C . THR A 1 91 ? 3.465 6.571 -17.504 1.00 85.50 91 THR A C 1
ATOM 733 O O . THR A 1 91 ? 3.098 5.791 -16.618 1.00 85.50 91 THR A O 1
ATOM 736 N N . ASP A 1 92 ? 3.381 7.894 -17.360 1.00 87.88 92 ASP A N 1
ATOM 737 C CA . ASP A 1 92 ? 2.817 8.536 -16.165 1.00 87.88 92 ASP A CA 1
ATOM 738 C C . ASP A 1 92 ? 1.387 8.038 -15.867 1.00 87.88 92 ASP A C 1
ATOM 740 O O . ASP A 1 92 ? 0.997 7.898 -14.707 1.00 87.88 92 ASP A O 1
ATOM 744 N N . GLU A 1 93 ? 0.614 7.696 -16.904 1.00 87.19 93 GLU A N 1
ATOM 745 C CA . GLU A 1 93 ? -0.731 7.120 -16.776 1.00 87.19 93 GLU A CA 1
ATOM 746 C C . GLU A 1 93 ? -0.705 5.724 -16.146 1.00 87.19 93 GLU A C 1
ATOM 748 O O . GLU A 1 93 ? -1.520 5.423 -15.273 1.00 87.19 93 GLU A O 1
ATOM 753 N N . ILE A 1 94 ? 0.245 4.874 -16.544 1.00 87.00 94 ILE A N 1
ATOM 754 C CA . ILE A 1 94 ? 0.386 3.521 -15.996 1.00 87.00 94 ILE A CA 1
ATOM 755 C C . ILE A 1 94 ? 0.885 3.557 -14.552 1.00 87.00 94 ILE A C 1
ATOM 757 O O . ILE A 1 94 ? 0.386 2.797 -13.719 1.00 87.00 94 ILE A O 1
ATOM 761 N N . ILE A 1 95 ? 1.813 4.459 -14.224 1.00 88.75 95 ILE A N 1
ATOM 762 C CA . ILE A 1 95 ? 2.241 4.678 -12.835 1.00 88.75 95 ILE A CA 1
ATOM 763 C C . ILE A 1 95 ? 1.071 5.197 -11.990 1.00 88.75 95 ILE A C 1
ATOM 765 O O . ILE A 1 95 ? 0.789 4.653 -10.921 1.00 88.75 95 ILE A O 1
ATOM 769 N N . SER A 1 96 ? 0.312 6.169 -12.500 1.00 90.00 96 SER A N 1
ATOM 770 C CA . SER A 1 96 ? -0.886 6.689 -11.824 1.00 90.00 96 SER A CA 1
ATOM 771 C C . SER A 1 96 ? -1.946 5.604 -11.610 1.00 90.00 96 SER A C 1
ATOM 773 O O . SER A 1 96 ? -2.582 5.549 -10.556 1.00 90.00 96 SER A O 1
ATOM 775 N N . LEU A 1 97 ? -2.124 4.703 -12.582 1.00 88.69 97 LEU A N 1
ATOM 776 C CA . LEU A 1 97 ? -3.032 3.564 -12.470 1.00 88.69 97 LEU A CA 1
ATOM 777 C C . LEU A 1 97 ? -2.576 2.574 -11.390 1.00 88.69 97 LEU A C 1
ATOM 779 O O . LEU A 1 97 ? -3.409 2.109 -10.613 1.00 88.69 97 LEU A O 1
ATOM 783 N N . GLN A 1 98 ? -1.277 2.271 -11.305 1.00 88.12 98 GLN A N 1
ATOM 784 C CA . GLN A 1 98 ? -0.727 1.423 -10.241 1.00 88.12 98 GLN A CA 1
ATOM 785 C C . GLN A 1 98 ? -0.939 2.049 -8.860 1.00 88.12 98 GLN A C 1
ATOM 787 O O . GLN A 1 98 ? -1.459 1.387 -7.963 1.00 88.12 98 GLN A O 1
ATOM 792 N N . GLN A 1 99 ? -0.637 3.342 -8.708 1.00 91.25 99 GLN A N 1
ATOM 793 C CA . GLN A 1 99 ? -0.884 4.083 -7.468 1.00 91.25 99 GLN A CA 1
ATOM 794 C C . GLN A 1 99 ? -2.365 4.060 -7.069 1.00 91.25 99 GLN A C 1
ATOM 796 O O . GLN A 1 99 ? -2.686 3.830 -5.905 1.00 91.25 99 GLN A O 1
ATOM 801 N N . LYS A 1 100 ? -3.276 4.277 -8.028 1.00 90.81 100 LYS A N 1
ATOM 802 C CA . LYS A 1 100 ? -4.724 4.242 -7.785 1.00 90.81 100 LYS A CA 1
ATOM 803 C C . LYS A 1 100 ? -5.193 2.857 -7.339 1.00 90.81 100 LYS A C 1
ATOM 805 O O . LYS A 1 100 ? -5.935 2.752 -6.369 1.00 90.81 100 LYS A O 1
ATOM 810 N N . ARG A 1 101 ? -4.747 1.795 -8.010 1.00 89.38 101 ARG A N 1
ATOM 811 C CA . ARG A 1 101 ? -5.095 0.425 -7.612 1.00 89.38 101 ARG A CA 1
ATOM 812 C C . ARG A 1 101 ? -4.550 0.098 -6.220 1.00 89.38 101 ARG A C 1
ATOM 814 O O . ARG A 1 101 ? -5.227 -0.572 -5.451 1.00 89.38 101 ARG A O 1
ATOM 821 N N . LEU A 1 102 ? -3.348 0.577 -5.884 1.00 90.88 102 LEU A N 1
ATOM 822 C CA . LEU A 1 102 ? -2.732 0.333 -4.578 1.00 90.88 102 LEU A CA 1
ATOM 823 C C . LEU A 1 102 ? -3.533 1.019 -3.470 1.00 90.88 102 LEU A C 1
ATOM 825 O O . LEU A 1 102 ? -3.819 0.421 -2.435 1.00 90.88 102 LEU A O 1
ATOM 829 N N . GLU A 1 103 ? -3.968 2.250 -3.726 1.00 91.81 103 GLU A N 1
ATOM 830 C CA . GLU A 1 103 ? -4.895 2.984 -2.869 1.00 91.81 103 GLU A CA 1
ATOM 831 C C . GLU A 1 103 ? -6.217 2.217 -2.668 1.00 91.81 103 GLU A C 1
ATOM 833 O O . GLU A 1 103 ? -6.643 2.013 -1.530 1.00 91.81 103 GLU A O 1
ATOM 838 N N . GLU A 1 104 ? -6.843 1.745 -3.749 1.00 90.75 104 GLU A N 1
ATOM 839 C CA . GLU A 1 104 ? -8.093 0.970 -3.704 1.00 90.75 104 GLU A CA 1
ATOM 840 C C . GLU A 1 104 ? -7.941 -0.346 -2.931 1.00 90.75 104 GLU A C 1
ATOM 842 O O . GLU A 1 104 ? -8.771 -0.656 -2.075 1.00 90.75 104 GLU A O 1
ATOM 847 N N . ALA A 1 105 ? -6.861 -1.094 -3.159 1.00 90.62 105 ALA A N 1
ATOM 848 C CA . ALA A 1 105 ? -6.600 -2.331 -2.432 1.00 90.62 105 ALA A CA 1
ATOM 849 C C . ALA A 1 105 ? -6.329 -2.087 -0.951 1.00 90.62 105 ALA A C 1
ATOM 851 O O . ALA A 1 105 ? -6.800 -2.852 -0.115 1.00 90.62 105 ALA A O 1
ATOM 852 N N . THR A 1 106 ? -5.629 -1.008 -0.600 1.00 91.88 106 THR A N 1
ATOM 853 C CA . THR A 1 106 ? -5.390 -0.678 0.809 1.00 91.88 106 THR A CA 1
ATOM 854 C C . THR A 1 106 ? -6.706 -0.316 1.509 1.00 91.88 106 THR A C 1
ATOM 856 O O . THR A 1 106 ? -6.980 -0.802 2.607 1.00 91.88 106 THR A O 1
ATOM 859 N N . LYS A 1 107 ? -7.582 0.452 0.843 1.00 91.88 107 LYS A N 1
ATOM 860 C CA . LYS A 1 107 ? -8.950 0.735 1.319 1.00 91.88 107 LYS A CA 1
ATOM 861 C C . LYS A 1 107 ? -9.761 -0.545 1.504 1.00 91.88 107 LYS A C 1
ATOM 863 O O . LYS A 1 107 ? -10.365 -0.744 2.559 1.00 91.88 107 LYS A O 1
ATOM 868 N N . LYS A 1 108 ? -9.737 -1.434 0.510 1.00 91.81 108 LYS A N 1
ATOM 869 C CA . LYS A 1 108 ? -10.443 -2.716 0.564 1.00 91.81 108 LYS A CA 1
ATOM 870 C C . LYS A 1 108 ? -9.902 -3.631 1.658 1.00 91.81 108 LYS A C 1
ATOM 872 O O . LYS A 1 108 ? -10.697 -4.251 2.352 1.00 91.81 108 LYS A O 1
ATOM 877 N N . PHE A 1 109 ? -8.589 -3.675 1.864 1.00 92.00 109 PHE A N 1
ATOM 878 C CA . PHE A 1 109 ? -7.989 -4.453 2.941 1.00 92.00 109 PHE A CA 1
ATOM 879 C C . PHE A 1 109 ? -8.466 -3.973 4.311 1.00 92.00 109 PHE A C 1
ATOM 881 O O . PHE A 1 109 ? -8.938 -4.779 5.106 1.00 92.00 109 PHE A O 1
ATOM 888 N N . ILE A 1 110 ? -8.412 -2.665 4.579 1.00 93.12 110 ILE A N 1
ATOM 889 C CA . ILE A 1 110 ? -8.900 -2.123 5.854 1.00 93.12 110 ILE A CA 1
ATOM 890 C C . ILE A 1 110 ? -10.386 -2.437 6.039 1.00 93.12 110 ILE A C 1
ATOM 892 O O . ILE A 1 110 ? -10.778 -2.878 7.113 1.00 93.12 110 ILE A O 1
ATOM 896 N N . ARG A 1 111 ? -11.207 -2.298 4.995 1.00 91.50 111 ARG A N 1
ATOM 897 C CA . ARG A 1 111 ? -12.630 -2.659 5.045 1.00 91.50 111 ARG A CA 1
ATOM 898 C C . ARG A 1 111 ? -12.863 -4.148 5.323 1.00 91.50 111 ARG A C 1
ATOM 900 O O . ARG A 1 111 ? -13.747 -4.475 6.104 1.00 91.50 111 ARG A O 1
ATOM 907 N N . ASP A 1 112 ? -12.116 -5.040 4.683 1.00 91.06 112 ASP A N 1
ATOM 908 C CA . ASP A 1 112 ? -12.348 -6.488 4.769 1.00 91.06 112 ASP A CA 1
ATOM 909 C C . ASP A 1 112 ? -11.724 -7.096 6.044 1.00 91.06 112 ASP A C 1
ATOM 911 O O . ASP A 1 112 ? -12.208 -8.110 6.546 1.00 91.06 112 ASP A O 1
ATOM 915 N N . PHE A 1 113 ? -10.677 -6.469 6.596 1.00 90.88 113 PHE A N 1
ATOM 916 C CA . PHE A 1 113 ? -9.870 -7.016 7.693 1.00 90.88 113 PHE A CA 1
ATOM 917 C C . PHE A 1 113 ? -9.819 -6.135 8.953 1.00 90.88 113 PHE A C 1
ATOM 919 O O . PHE A 1 113 ? -9.046 -6.445 9.860 1.00 90.88 113 PHE A O 1
ATOM 926 N N . TYR A 1 114 ? -10.644 -5.083 9.073 1.00 89.38 114 TYR A N 1
ATOM 927 C CA . TYR A 1 114 ? -10.619 -4.163 10.229 1.00 89.38 114 TYR A CA 1
ATOM 928 C C . TYR A 1 114 ? -10.683 -4.873 11.590 1.00 89.38 114 TYR A C 1
ATOM 930 O O . TYR A 1 114 ? -10.060 -4.425 12.550 1.00 89.38 114 TYR A O 1
ATOM 938 N N . SER A 1 115 ? -11.415 -5.987 11.685 1.00 85.19 115 SER A N 1
ATOM 939 C CA . SER A 1 115 ? -11.574 -6.759 12.922 1.00 85.19 115 SER A CA 1
ATOM 940 C C . SER A 1 115 ? -10.301 -7.482 13.368 1.00 85.19 115 SER A C 1
ATOM 942 O O . SER A 1 115 ? -10.212 -7.900 14.520 1.00 85.19 115 SER A O 1
ATOM 944 N N . TYR A 1 116 ? -9.338 -7.657 12.461 1.00 84.06 116 TYR A N 1
ATOM 945 C CA . TYR A 1 116 ? -8.067 -8.344 12.696 1.00 84.06 116 TYR A CA 1
ATOM 946 C C . TYR A 1 116 ? -6.888 -7.380 12.858 1.00 84.06 116 TYR A C 1
ATOM 948 O O . TYR A 1 116 ? -5.776 -7.832 13.131 1.00 84.06 116 TYR A O 1
ATOM 956 N N . LEU A 1 117 ? -7.117 -6.071 12.704 1.00 90.19 117 LEU A N 1
ATOM 957 C CA . LEU A 1 117 ? -6.083 -5.066 12.920 1.00 90.19 117 LEU A CA 1
ATOM 958 C C . LEU A 1 117 ? -5.673 -5.022 14.403 1.00 90.19 117 LEU A C 1
ATOM 960 O O . LEU A 1 117 ? -6.501 -5.296 15.283 1.00 90.19 117 LEU A O 1
ATOM 964 N N . PRO A 1 118 ? -4.418 -4.642 14.712 1.00 89.25 118 PRO A N 1
ATOM 965 C CA . PRO A 1 118 ? -3.965 -4.478 16.084 1.00 89.25 118 PRO A CA 1
ATOM 966 C C . PRO A 1 118 ? -4.866 -3.494 16.831 1.00 89.25 118 PRO A C 1
ATOM 968 O O . PRO A 1 118 ? -5.247 -2.447 16.308 1.00 89.25 118 PRO A O 1
ATOM 971 N N . GLN A 1 119 ? -5.200 -3.823 18.076 1.00 87.62 119 GLN A N 1
ATOM 972 C CA . GLN A 1 119 ? -5.995 -2.941 18.925 1.00 87.62 119 GLN A CA 1
ATOM 973 C C . GLN A 1 119 ? -5.105 -1.814 19.457 1.00 87.62 119 GLN A C 1
ATOM 975 O O . GLN A 1 119 ? -4.259 -2.029 20.325 1.00 87.62 119 GLN A O 1
ATOM 980 N N . LEU A 1 120 ? -5.301 -0.620 18.906 1.00 89.69 120 LEU A N 1
ATOM 981 C CA . LEU A 1 120 ? -4.539 0.591 19.202 1.00 89.69 120 LEU A CA 1
ATOM 982 C C . LEU A 1 120 ? -5.406 1.614 19.949 1.00 89.69 120 LEU A C 1
ATOM 984 O O . LEU A 1 120 ? -6.639 1.519 19.971 1.00 89.69 120 LEU A O 1
ATOM 988 N N . LYS A 1 121 ? -4.777 2.620 20.558 1.00 91.19 121 LYS A N 1
ATOM 989 C CA . LYS A 1 121 ? -5.507 3.717 21.208 1.00 91.19 121 LYS A CA 1
ATOM 990 C C . LYS A 1 121 ? -6.252 4.550 20.149 1.00 91.19 121 LYS A C 1
ATOM 992 O O . LYS A 1 121 ? -5.749 4.720 19.043 1.00 91.19 121 LYS A O 1
ATOM 997 N N . PRO A 1 122 ? -7.415 5.152 20.462 1.00 90.12 122 PRO A N 1
ATOM 998 C CA . PRO A 1 122 ? -8.205 5.895 19.469 1.00 90.12 122 PRO A CA 1
ATOM 999 C C . PRO A 1 122 ? -7.476 7.064 18.789 1.00 90.12 122 PRO A C 1
ATOM 1001 O O . PRO A 1 122 ? -7.834 7.447 17.680 1.00 90.12 122 PRO A O 1
ATOM 1004 N N . ASN A 1 123 ? -6.483 7.649 19.463 1.00 92.12 123 ASN A N 1
ATOM 1005 C CA . ASN A 1 123 ? -5.674 8.758 18.960 1.00 92.12 123 ASN A CA 1
ATOM 1006 C C . ASN A 1 123 ? -4.451 8.314 18.141 1.00 92.12 123 ASN A C 1
ATOM 1008 O O . ASN A 1 123 ? -3.733 9.174 17.639 1.00 92.12 123 ASN A O 1
ATOM 1012 N N . GLU A 1 124 ? -4.193 7.011 18.048 1.00 95.62 124 GLU A N 1
ATOM 1013 C CA . GLU A 1 124 ? -3.110 6.446 17.249 1.00 95.62 124 GLU A CA 1
ATOM 1014 C C . GLU A 1 124 ? -3.539 6.248 15.790 1.00 95.62 124 GLU A C 1
ATOM 1016 O O . GLU A 1 124 ? -4.730 6.222 15.453 1.00 95.62 124 GLU A O 1
ATOM 1021 N N . GLU A 1 125 ? -2.546 6.123 14.915 1.00 95.38 125 GLU A N 1
ATOM 1022 C CA . GLU A 1 125 ? -2.719 5.932 13.481 1.00 95.38 125 GLU A CA 1
ATOM 1023 C C . GLU A 1 125 ? -2.344 4.511 13.058 1.00 95.38 125 GLU A C 1
ATOM 1025 O O . GLU A 1 125 ? -1.508 3.842 13.667 1.00 95.38 125 GLU A O 1
ATOM 1030 N N . PHE A 1 126 ? -2.960 4.068 11.971 1.00 94.25 126 PHE A N 1
ATOM 1031 C CA . PHE A 1 126 ? -2.582 2.871 11.245 1.00 94.25 126 PHE A CA 1
ATOM 1032 C C . PHE A 1 126 ? -2.118 3.284 9.850 1.00 94.25 126 PHE A C 1
ATOM 1034 O O . PHE A 1 126 ? -2.884 3.895 9.098 1.00 94.25 126 PHE A O 1
ATOM 1041 N N . ARG A 1 127 ? -0.859 2.992 9.522 1.00 95.75 127 ARG A N 1
ATOM 1042 C CA . ARG A 1 127 ? -0.188 3.485 8.319 1.00 95.75 127 ARG A CA 1
ATOM 1043 C C . ARG A 1 127 ? 0.377 2.348 7.483 1.00 95.75 127 ARG A C 1
ATOM 1045 O O . ARG A 1 127 ? 1.105 1.500 7.991 1.00 95.75 127 ARG A O 1
ATOM 1052 N N . PHE A 1 128 ? 0.118 2.406 6.184 1.00 95.62 128 PHE A N 1
ATOM 1053 C CA . PHE A 1 128 ? 0.881 1.678 5.178 1.00 95.62 128 PHE A CA 1
ATOM 1054 C C . PHE A 1 128 ? 1.778 2.650 4.418 1.00 95.62 128 PHE A C 1
ATOM 1056 O O . PHE A 1 128 ? 1.303 3.696 3.970 1.00 95.62 128 PHE A O 1
ATOM 1063 N N . VAL A 1 129 ? 3.055 2.306 4.274 1.00 96.25 129 VAL A N 1
ATOM 1064 C CA . VAL A 1 129 ? 4.040 3.073 3.505 1.00 96.25 129 VAL A CA 1
ATOM 1065 C C . VAL A 1 129 ? 4.607 2.169 2.426 1.00 96.25 129 VAL A C 1
ATOM 1067 O O . VAL A 1 129 ? 5.198 1.137 2.723 1.00 96.25 129 VAL A O 1
ATOM 1070 N N . PHE A 1 130 ? 4.429 2.553 1.170 1.00 95.62 130 PHE A N 1
ATOM 1071 C CA . PHE A 1 130 ? 4.949 1.822 0.024 1.00 95.62 130 PHE A CA 1
ATOM 1072 C C . PHE A 1 130 ? 6.061 2.619 -0.618 1.00 95.62 130 PHE A C 1
ATOM 1074 O O . PHE A 1 130 ? 5.822 3.751 -1.028 1.00 95.62 130 PHE A O 1
ATOM 1081 N N . HIS A 1 131 ? 7.226 2.009 -0.774 1.00 96.12 131 HIS A N 1
ATOM 1082 C CA . HIS A 1 131 ? 8.301 2.501 -1.613 1.00 96.12 131 HIS A CA 1
ATOM 1083 C C . HIS A 1 131 ? 8.409 1.598 -2.843 1.00 96.12 131 HIS A C 1
ATOM 1085 O O . HIS A 1 131 ? 8.761 0.418 -2.747 1.00 96.12 131 HIS A O 1
ATOM 1091 N N . ILE A 1 132 ? 8.048 2.153 -3.998 1.00 93.81 132 ILE A N 1
ATOM 1092 C CA . ILE A 1 132 ? 7.963 1.423 -5.259 1.00 93.81 132 ILE A CA 1
ATOM 1093 C C . ILE A 1 132 ? 9.036 1.934 -6.210 1.00 93.81 132 ILE A C 1
ATOM 1095 O O . ILE A 1 132 ? 9.142 3.137 -6.422 1.00 93.81 132 ILE A O 1
ATOM 1099 N N . GLU A 1 133 ? 9.810 1.026 -6.802 1.00 91.94 133 GLU A N 1
ATOM 1100 C CA . GLU A 1 133 ? 10.839 1.345 -7.802 1.00 91.94 133 GLU A CA 1
ATOM 1101 C C . GLU A 1 133 ? 10.841 0.350 -8.974 1.00 91.94 133 GLU A C 1
ATOM 1103 O O . GLU A 1 133 ? 10.130 -0.653 -8.973 1.00 91.94 133 GLU A O 1
ATOM 1108 N N . ASP A 1 134 ? 11.656 0.587 -9.999 1.00 87.31 134 ASP A N 1
ATOM 1109 C CA . ASP A 1 134 ? 11.799 -0.378 -11.092 1.00 87.31 134 ASP A CA 1
ATOM 1110 C C . ASP A 1 134 ? 12.500 -1.670 -10.651 1.00 87.31 134 ASP A C 1
ATOM 1112 O O . ASP A 1 134 ? 13.404 -1.673 -9.815 1.00 87.31 134 ASP A O 1
ATOM 1116 N N . SER A 1 135 ? 12.141 -2.788 -11.288 1.00 84.25 135 SER A N 1
ATOM 1117 C CA . SER A 1 135 ? 12.821 -4.064 -11.063 1.00 84.25 135 SER A CA 1
ATOM 1118 C C . SER A 1 135 ? 14.296 -4.016 -11.460 1.00 84.25 135 SER A C 1
ATOM 1120 O O . SER A 1 135 ? 14.631 -3.630 -12.581 1.00 84.25 135 SER A O 1
ATOM 1122 N N . LYS A 1 136 ? 15.173 -4.515 -10.585 1.00 83.88 136 LYS A N 1
ATOM 1123 C CA . LYS A 1 136 ? 16.597 -4.700 -10.889 1.00 83.88 136 LYS A CA 1
ATOM 1124 C C . LYS A 1 136 ? 16.783 -5.759 -11.977 1.00 83.88 136 LYS A C 1
ATOM 1126 O O . LYS A 1 136 ? 16.434 -6.926 -11.785 1.00 83.88 136 LYS A O 1
ATOM 1131 N N . ILE A 1 137 ? 17.382 -5.372 -13.101 1.00 78.81 137 ILE A N 1
ATOM 1132 C CA . ILE A 1 137 ? 17.684 -6.282 -14.212 1.00 78.81 137 ILE A CA 1
ATOM 1133 C C . ILE A 1 137 ? 19.070 -6.886 -13.990 1.00 78.81 137 ILE A C 1
ATOM 1135 O O . ILE A 1 137 ? 20.061 -6.165 -13.867 1.00 78.81 137 ILE A O 1
ATOM 1139 N N . LYS A 1 138 ? 19.152 -8.220 -13.957 1.00 80.44 138 LYS A N 1
ATOM 1140 C CA . LYS A 1 138 ? 20.422 -8.951 -13.881 1.00 80.44 138 LYS A CA 1
ATOM 1141 C C . LYS A 1 138 ? 20.690 -9.685 -15.183 1.00 80.44 138 LYS A C 1
ATOM 1143 O O . LYS A 1 138 ? 19.833 -10.429 -15.653 1.00 80.44 138 LYS A O 1
ATOM 1148 N N . VAL A 1 139 ? 21.897 -9.532 -15.721 1.00 78.00 139 VAL A N 1
ATOM 1149 C CA . VAL A 1 139 ? 22.360 -10.297 -16.882 1.00 78.00 139 VAL A CA 1
ATOM 1150 C C . VAL A 1 139 ? 23.732 -10.874 -16.591 1.00 78.00 139 VAL A C 1
ATOM 1152 O O . VAL A 1 139 ? 24.614 -10.172 -16.104 1.00 78.00 139 VAL A O 1
ATOM 1155 N N . ASP A 1 140 ? 23.894 -12.174 -16.838 1.00 82.06 140 ASP A N 1
ATOM 1156 C CA . ASP A 1 140 ? 25.129 -12.909 -16.538 1.00 82.06 140 ASP A CA 1
ATOM 1157 C C . ASP A 1 140 ? 25.563 -12.744 -15.062 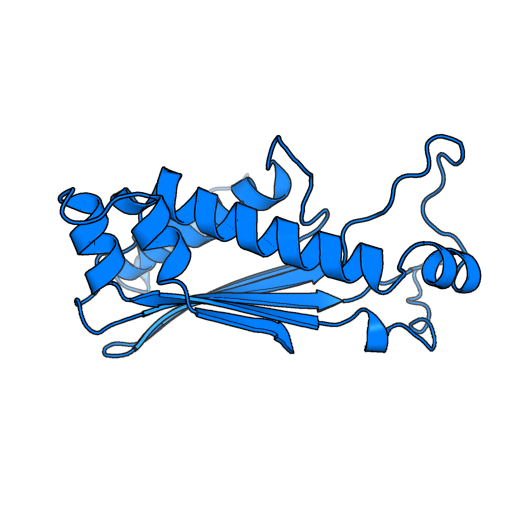1.00 82.06 140 ASP A C 1
ATOM 1159 O O . ASP A 1 140 ? 26.741 -12.618 -14.736 1.00 82.06 140 ASP A O 1
ATOM 1163 N N . GLY A 1 141 ? 24.579 -12.679 -14.152 1.00 81.38 141 GLY A N 1
ATOM 1164 C CA . GLY A 1 141 ? 24.783 -12.496 -12.710 1.00 81.38 141 GLY A CA 1
ATOM 1165 C C . GLY A 1 141 ? 25.107 -11.064 -12.263 1.00 81.38 141 GLY A C 1
ATOM 1166 O O . GLY A 1 141 ? 25.173 -10.819 -11.059 1.00 81.38 141 GLY A O 1
ATOM 1167 N N . LYS A 1 142 ? 25.262 -10.110 -13.190 1.00 83.50 142 LYS A N 1
ATOM 1168 C CA . LYS A 1 142 ? 25.559 -8.703 -12.886 1.00 83.50 142 LYS A CA 1
ATOM 1169 C C . LYS A 1 142 ? 24.307 -7.839 -12.984 1.00 83.50 142 LYS A C 1
ATOM 1171 O O . LYS A 1 142 ? 23.552 -7.945 -13.946 1.00 83.50 142 LYS A O 1
ATOM 1176 N N . GLU A 1 143 ? 24.098 -6.990 -11.983 1.00 85.12 143 GLU A N 1
ATOM 1177 C CA . GLU A 1 143 ? 23.042 -5.975 -11.994 1.00 85.12 143 GLU A CA 1
ATOM 1178 C C . GLU A 1 143 ? 23.405 -4.878 -12.998 1.00 85.12 143 GLU A C 1
ATOM 1180 O O . GLU A 1 143 ? 24.509 -4.331 -12.962 1.00 85.12 143 GLU A O 1
ATOM 1185 N N . LEU A 1 144 ? 22.498 -4.614 -13.935 1.00 82.31 144 LEU A N 1
ATOM 1186 C CA . LEU A 1 144 ? 22.627 -3.505 -14.869 1.00 82.31 144 LEU A CA 1
ATOM 1187 C C . LEU A 1 144 ? 22.248 -2.192 -14.172 1.00 82.31 144 LEU A C 1
ATOM 1189 O O . LEU A 1 144 ? 21.428 -2.210 -13.252 1.00 82.31 144 LEU A O 1
ATOM 1193 N N . PRO A 1 145 ? 22.801 -1.048 -14.612 1.00 84.31 145 PRO A N 1
ATOM 1194 C CA . PRO A 1 145 ? 22.365 0.245 -14.102 1.00 84.31 145 PRO A CA 1
ATOM 1195 C C . PRO A 1 145 ? 20.858 0.465 -14.349 1.00 84.31 145 PRO A C 1
ATOM 1197 O O . PRO A 1 145 ? 20.290 -0.113 -15.280 1.00 84.31 145 PRO A O 1
ATOM 1200 N N . PRO A 1 146 ? 20.184 1.297 -13.541 1.00 83.88 146 PRO A N 1
ATOM 1201 C CA . PRO A 1 146 ? 18.78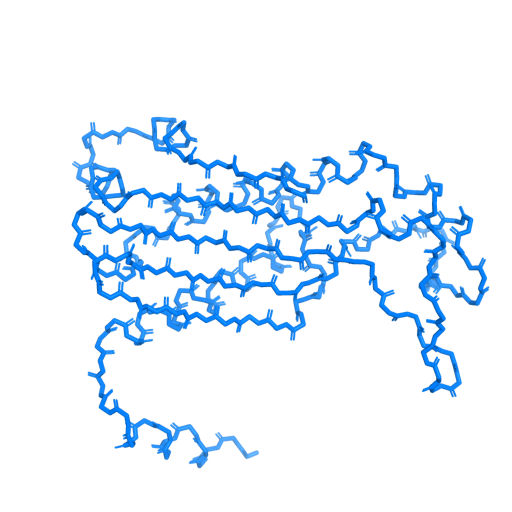5 1.641 -13.777 1.00 83.88 146 PRO A CA 1
ATOM 1202 C C . PRO A 1 146 ? 18.610 2.434 -15.083 1.00 83.88 146 PRO A C 1
ATOM 1204 O O . PRO A 1 146 ? 19.540 3.090 -15.559 1.00 83.88 146 PRO A O 1
ATOM 1207 N N . SER A 1 147 ? 17.399 2.406 -15.653 1.00 82.62 147 SER A N 1
ATOM 1208 C CA . SER A 1 147 ? 17.040 3.277 -16.786 1.00 82.62 147 SER A CA 1
ATOM 1209 C C . SER A 1 147 ? 17.213 4.756 -16.392 1.00 82.62 147 SER A C 1
ATOM 1211 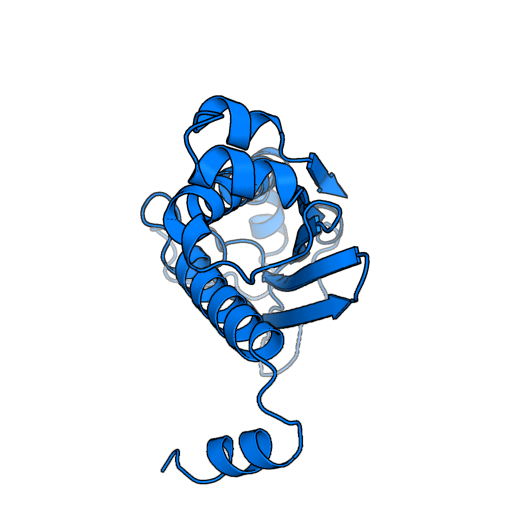O O . SER A 1 147 ? 16.874 5.122 -15.262 1.00 82.62 147 SER A O 1
ATOM 1213 N N . PRO A 1 148 ? 17.637 5.644 -17.313 1.00 83.44 148 PRO A N 1
ATOM 1214 C CA . PRO A 1 148 ? 17.716 7.083 -17.053 1.00 83.44 148 PRO A CA 1
ATOM 1215 C C . PRO A 1 148 ? 16.406 7.721 -16.561 1.00 83.44 148 PRO A C 1
ATOM 1217 O O . PRO A 1 148 ? 16.444 8.753 -15.895 1.00 83.44 148 PRO A O 1
ATOM 1220 N N . LYS A 1 149 ? 15.243 7.126 -16.869 1.00 85.19 149 LYS A N 1
ATOM 1221 C CA . LYS A 1 149 ? 13.927 7.603 -16.406 1.00 85.19 149 LYS A CA 1
ATOM 1222 C C . LYS A 1 149 ? 13.388 6.864 -15.180 1.00 85.19 149 LYS A C 1
ATOM 1224 O O . LYS A 1 149 ? 12.267 7.141 -14.769 1.00 85.19 149 LYS A O 1
ATOM 1229 N N . SER A 1 150 ? 14.166 5.966 -14.579 1.00 86.69 150 SER A N 1
ATOM 1230 C CA . SER A 1 150 ? 13.728 5.156 -13.436 1.00 86.69 150 SER A CA 1
ATOM 1231 C C . SER A 1 150 ? 13.236 6.007 -12.264 1.00 86.69 150 SER A C 1
ATOM 1233 O O . SER A 1 150 ? 12.159 5.757 -11.738 1.00 86.69 150 SER A O 1
ATOM 1235 N N . ALA A 1 151 ? 13.914 7.124 -11.981 1.00 88.06 151 ALA A N 1
ATOM 1236 C CA . ALA A 1 151 ? 13.497 8.074 -10.949 1.00 88.06 151 ALA A CA 1
ATOM 1237 C C . ALA A 1 151 ? 12.088 8.670 -11.154 1.00 88.06 151 ALA A C 1
ATOM 1239 O O . ALA A 1 151 ? 11.475 9.092 -10.186 1.00 88.06 151 ALA A O 1
ATOM 1240 N N . LYS A 1 152 ? 11.559 8.711 -12.388 1.00 87.81 152 LYS A N 1
ATOM 1241 C CA . LYS A 1 152 ? 10.186 9.184 -12.652 1.00 87.81 152 LYS A CA 1
ATOM 1242 C C . LYS A 1 152 ? 9.117 8.138 -12.330 1.00 87.81 152 LYS A C 1
ATOM 1244 O O . LYS A 1 152 ? 7.944 8.476 -12.241 1.00 87.81 152 LYS A O 1
ATOM 1249 N N . ARG A 1 153 ? 9.519 6.872 -12.220 1.00 88.62 153 ARG A N 1
ATOM 1250 C CA . ARG A 1 153 ? 8.652 5.722 -11.931 1.00 88.62 153 ARG A CA 1
ATOM 1251 C C . ARG A 1 153 ? 8.821 5.205 -10.512 1.00 88.62 153 ARG A C 1
ATOM 1253 O O . ARG A 1 153 ? 8.058 4.336 -10.100 1.00 88.62 153 ARG A O 1
ATOM 1260 N N . THR A 1 154 ? 9.820 5.710 -9.795 1.00 92.62 154 THR A N 1
ATOM 1261 C CA . THR A 1 154 ? 9.951 5.523 -8.357 1.00 92.62 154 THR A CA 1
ATOM 1262 C C . THR A 1 154 ? 8.975 6.451 -7.652 1.00 92.62 154 THR A C 1
ATOM 1264 O O . THR A 1 154 ? 8.918 7.637 -7.971 1.00 92.62 154 THR A O 1
ATOM 1267 N N . TYR A 1 155 ? 8.209 5.920 -6.708 1.00 93.81 155 TYR A N 1
ATOM 1268 C CA . TYR A 1 155 ? 7.278 6.715 -5.917 1.00 93.81 155 TYR A CA 1
ATOM 1269 C C . TYR A 1 155 ? 7.106 6.142 -4.518 1.00 93.81 155 TYR A C 1
ATOM 1271 O O . TYR A 1 155 ? 7.307 4.947 -4.275 1.00 93.81 155 TYR A O 1
ATOM 1279 N N . MET A 1 156 ? 6.672 7.008 -3.610 1.00 95.69 156 MET A N 1
ATOM 1280 C CA . MET A 1 156 ? 6.182 6.628 -2.300 1.00 95.69 156 MET A CA 1
ATOM 1281 C C . MET A 1 156 ? 4.676 6.867 -2.211 1.00 95.69 156 MET A C 1
ATOM 1283 O O . MET A 1 156 ? 4.180 7.916 -2.624 1.00 95.69 156 MET A O 1
ATOM 1287 N N . LEU A 1 157 ? 3.943 5.906 -1.654 1.00 95.38 157 LEU A N 1
ATOM 1288 C CA . LEU A 1 157 ? 2.530 6.063 -1.318 1.00 95.38 157 LEU A CA 1
ATOM 1289 C C . LEU A 1 157 ? 2.340 5.793 0.170 1.00 95.38 157 LEU A C 1
ATOM 1291 O O . LEU A 1 157 ? 2.707 4.732 0.662 1.00 95.38 157 LEU A O 1
ATOM 1295 N N . GLU A 1 158 ? 1.745 6.742 0.880 1.00 96.62 158 GLU A N 1
ATOM 1296 C CA . GLU A 1 158 ? 1.385 6.592 2.286 1.00 96.62 158 GLU A CA 1
ATOM 1297 C C . GLU A 1 158 ? -0.133 6.598 2.427 1.00 96.62 158 GLU A C 1
ATOM 1299 O O . GLU A 1 158 ? -0.805 7.493 1.914 1.00 96.62 158 GLU A O 1
ATOM 1304 N N . ALA A 1 159 ? -0.667 5.611 3.137 1.00 95.81 159 ALA A N 1
ATOM 1305 C CA . ALA A 1 159 ? -2.087 5.442 3.402 1.00 95.81 159 ALA A CA 1
ATOM 1306 C C . ALA A 1 159 ? -2.316 5.384 4.914 1.00 95.81 159 ALA A C 1
ATOM 1308 O O . ALA A 1 159 ? -1.827 4.468 5.575 1.00 95.81 159 ALA A O 1
ATOM 1309 N N . VAL A 1 160 ? -3.027 6.374 5.462 1.00 96.38 160 VAL A N 1
ATOM 1310 C CA . VAL A 1 160 ? -3.148 6.584 6.913 1.00 96.38 160 VAL A CA 1
ATOM 1311 C C . VAL A 1 160 ? -4.607 6.617 7.353 1.00 96.38 160 VAL A C 1
ATOM 1313 O O . VAL A 1 160 ? -5.398 7.427 6.861 1.00 96.38 160 VAL A O 1
ATOM 1316 N N . TRP A 1 161 ? -4.929 5.805 8.355 1.00 95.19 161 TRP A N 1
ATOM 1317 C CA . TRP A 1 161 ? -6.203 5.826 9.068 1.00 95.19 161 TRP A CA 1
ATOM 1318 C C . TRP A 1 161 ? -6.002 6.213 10.523 1.00 95.19 161 TRP A C 1
ATOM 1320 O O . TRP A 1 161 ? -5.051 5.775 11.166 1.00 95.19 161 TRP A O 1
ATOM 1330 N N . LYS A 1 162 ? -6.950 6.968 11.080 1.00 95.12 162 LYS A N 1
ATOM 1331 C CA . LYS A 1 162 ? -7.059 7.093 12.534 1.00 95.12 162 LYS A CA 1
ATOM 1332 C C . LYS A 1 162 ? -7.769 5.875 13.093 1.00 95.12 162 LYS A C 1
ATOM 1334 O O . LYS A 1 162 ? -8.797 5.441 12.568 1.00 95.12 162 LYS A O 1
ATOM 1339 N N . MET A 1 163 ? -7.288 5.379 14.223 1.00 94.00 163 MET A N 1
ATOM 1340 C CA . MET A 1 163 ? -7.908 4.234 14.885 1.00 94.00 163 MET A CA 1
ATOM 1341 C C . MET A 1 163 ? -9.312 4.547 15.400 1.00 94.00 163 MET A C 1
ATOM 1343 O O . MET A 1 163 ? -10.159 3.659 15.440 1.00 94.00 163 MET A O 1
ATOM 1347 N N . SER A 1 164 ? -9.610 5.816 15.701 1.00 94.50 164 SER A N 1
ATOM 1348 C CA . SER A 1 164 ? -10.976 6.269 15.976 1.00 94.50 164 SER A CA 1
ATOM 1349 C C . SER A 1 164 ? -11.943 6.022 14.815 1.00 94.50 164 SER A C 1
ATOM 1351 O O . SER A 1 164 ? -13.093 5.670 15.060 1.00 94.50 164 SER A O 1
ATOM 1353 N N . ASP A 1 165 ? -11.498 6.179 13.564 1.00 94.69 165 ASP A N 1
ATOM 1354 C CA . ASP A 1 165 ? -12.348 5.967 12.387 1.00 94.69 165 ASP A CA 1
ATOM 1355 C C . ASP A 1 165 ? -12.583 4.475 12.135 1.00 94.69 165 ASP A C 1
ATOM 1357 O O . ASP A 1 165 ? -13.714 4.062 11.882 1.00 94.69 165 ASP A O 1
ATOM 1361 N N . ILE A 1 166 ? -11.544 3.651 12.301 1.00 93.44 166 ILE A N 1
ATOM 1362 C CA . ILE A 1 166 ? -11.657 2.186 12.236 1.00 93.44 166 ILE A CA 1
ATOM 1363 C C . ILE A 1 166 ? -12.603 1.672 13.335 1.00 93.44 166 ILE A C 1
ATOM 1365 O O . ILE A 1 166 ? -13.468 0.835 13.076 1.00 93.44 166 ILE A O 1
ATOM 1369 N N . ALA A 1 167 ? -12.497 2.208 14.555 1.00 93.38 167 ALA A N 1
ATOM 1370 C CA . ALA A 1 167 ? -13.380 1.849 15.661 1.00 93.38 167 ALA A CA 1
ATOM 1371 C C . ALA A 1 167 ? -14.838 2.277 15.413 1.00 93.38 167 ALA A C 1
ATOM 1373 O O . ALA A 1 167 ? -15.752 1.505 15.705 1.00 93.38 167 ALA A O 1
ATOM 1374 N N . ALA A 1 168 ? -15.063 3.475 14.864 1.00 94.19 168 ALA A N 1
ATOM 1375 C CA . ALA A 1 168 ? -16.395 3.947 14.484 1.00 94.19 168 ALA A CA 1
ATOM 1376 C C . ALA A 1 168 ? -17.014 3.052 13.397 1.00 94.19 168 ALA A C 1
ATOM 1378 O O . ALA A 1 168 ? -18.180 2.665 13.499 1.00 94.19 168 ALA A O 1
ATOM 1379 N N . PHE A 1 169 ? -16.222 2.647 12.398 1.00 94.38 169 PHE A N 1
ATOM 1380 C CA . PHE A 1 169 ? -16.664 1.715 11.358 1.00 94.38 169 PHE A CA 1
ATOM 1381 C C . PHE A 1 169 ? -17.025 0.347 11.944 1.00 94.38 169 PHE A C 1
ATOM 1383 O O . PHE A 1 169 ? -18.109 -0.169 11.686 1.00 94.38 169 PHE A O 1
ATOM 1390 N N . SER A 1 170 ? -16.180 -0.194 12.829 1.00 91.62 170 SER A N 1
ATOM 1391 C CA . SER A 1 170 ? -16.433 -1.472 13.506 1.00 91.62 170 SER A CA 1
ATOM 1392 C C . SER A 1 170 ? -17.727 -1.490 14.326 1.00 91.62 170 SER A C 1
ATOM 1394 O O . SER A 1 170 ? -18.264 -2.568 14.579 1.00 91.62 170 SER A O 1
ATOM 1396 N N . LYS A 1 171 ? -18.203 -0.328 14.780 1.00 93.56 171 LYS A N 1
ATOM 1397 C CA . LYS A 1 171 ? -19.452 -0.173 15.541 1.00 93.56 171 LYS A CA 1
ATOM 1398 C C . LYS A 1 171 ? -20.657 0.174 14.661 1.00 93.56 171 LYS A C 1
ATOM 1400 O O . LYS A 1 171 ? -21.761 0.303 15.182 1.00 93.56 171 LYS A O 1
ATOM 1405 N N . GLY A 1 172 ? -20.456 0.344 13.352 1.00 92.81 172 GLY A N 1
ATOM 1406 C CA . GLY A 1 172 ? -21.489 0.784 12.413 1.00 92.81 172 GLY A CA 1
ATOM 1407 C C . GLY A 1 172 ? -21.863 2.265 12.538 1.00 92.81 172 GLY A C 1
ATOM 1408 O O . GLY A 1 172 ? -22.903 2.673 12.030 1.00 92.81 172 GLY A O 1
ATOM 1409 N N . GLU A 1 173 ? -21.041 3.078 13.211 1.00 96.62 173 GLU A N 1
ATOM 1410 C CA . GLU A 1 173 ? -21.263 4.526 13.364 1.00 96.62 173 GLU A CA 1
ATOM 1411 C C . GLU A 1 173 ? -20.963 5.290 12.065 1.00 96.62 173 GLU A C 1
ATOM 1413 O O . GLU A 1 173 ? -21.519 6.362 11.823 1.00 96.62 173 GLU A O 1
ATOM 1418 N N . ILE A 1 174 ? -20.088 4.731 11.224 1.00 95.56 174 ILE A N 1
ATOM 1419 C CA . ILE A 1 174 ? -19.803 5.212 9.871 1.00 95.56 174 ILE A CA 1
ATOM 1420 C C . ILE A 1 174 ? -19.887 4.057 8.875 1.00 95.56 174 ILE A C 1
ATOM 1422 O O . ILE A 1 174 ? -19.653 2.903 9.232 1.00 95.56 174 ILE A O 1
ATOM 1426 N N . ASN A 1 175 ? -20.209 4.369 7.622 1.00 93.69 175 ASN A N 1
ATOM 1427 C CA . ASN A 1 175 ? -20.269 3.394 6.533 1.00 93.69 175 ASN A CA 1
ATOM 1428 C C . ASN A 1 175 ? -18.948 3.308 5.742 1.00 93.69 175 ASN A C 1
ATOM 1430 O O . ASN A 1 175 ? -18.008 4.070 5.972 1.00 93.69 175 ASN A O 1
ATOM 1434 N N . GLU A 1 176 ? -18.888 2.384 4.781 1.00 90.88 176 GLU A N 1
ATOM 1435 C CA . GLU A 1 176 ? -17.690 2.133 3.964 1.00 90.88 176 GLU A CA 1
ATOM 1436 C C . GLU A 1 176 ? -17.221 3.357 3.165 1.00 90.88 176 GLU A C 1
ATOM 1438 O O . GLU A 1 176 ? -16.017 3.597 3.062 1.00 90.88 176 GLU A O 1
ATOM 1443 N N . SER A 1 177 ? -18.158 4.144 2.621 1.00 92.44 177 SER A N 1
ATOM 1444 C CA . SER A 1 177 ? -17.832 5.372 1.881 1.00 92.44 177 SER A CA 1
ATOM 1445 C C . SER A 1 177 ? -17.150 6.369 2.808 1.00 92.44 177 SER A C 1
ATOM 1447 O O . SER A 1 177 ? -16.072 6.864 2.507 1.00 92.44 177 SER A O 1
ATOM 1449 N N . GLN A 1 178 ? -17.725 6.589 3.992 1.00 92.94 178 GLN A N 1
ATOM 1450 C CA . GLN A 1 178 ? -17.172 7.508 4.982 1.00 92.94 178 GLN A CA 1
ATOM 1451 C C . GLN A 1 178 ? -15.798 7.058 5.488 1.00 92.94 178 GLN A C 1
ATOM 1453 O O . GLN A 1 178 ? -14.925 7.900 5.676 1.00 92.94 178 GLN A O 1
ATOM 1458 N N . LEU A 1 179 ? -15.583 5.756 5.698 1.00 92.31 179 LEU A N 1
ATOM 1459 C CA . LEU A 1 179 ? -14.264 5.232 6.062 1.00 92.31 179 LEU A CA 1
ATOM 1460 C C . LEU A 1 179 ? -13.241 5.468 4.938 1.00 92.31 179 LEU A C 1
ATOM 1462 O O . LEU A 1 179 ? -12.110 5.872 5.203 1.00 92.31 179 LEU A O 1
ATOM 1466 N N . SER A 1 180 ? -13.650 5.243 3.688 1.00 89.00 180 SER A N 1
ATOM 1467 C CA . SER A 1 180 ? -12.807 5.419 2.498 1.00 89.00 180 SER A CA 1
ATOM 1468 C C . SER A 1 180 ? -12.478 6.881 2.198 1.00 89.00 180 SER A C 1
ATOM 1470 O O . SER A 1 180 ? -11.430 7.146 1.619 1.00 89.00 180 SER A O 1
ATOM 1472 N N . ASP A 1 181 ? -13.334 7.821 2.596 1.00 89.69 181 ASP A N 1
ATOM 1473 C CA . ASP A 1 181 ? -13.108 9.262 2.421 1.00 89.69 181 ASP A CA 1
ATOM 1474 C C . ASP A 1 181 ? -12.232 9.858 3.535 1.00 89.69 181 ASP A C 1
ATOM 1476 O O . ASP A 1 181 ? -11.628 10.917 3.363 1.00 89.69 181 ASP A O 1
ATOM 1480 N N . ARG A 1 182 ? -12.155 9.190 4.693 1.00 91.75 182 ARG A N 1
ATOM 1481 C CA . ARG A 1 182 ? -11.377 9.645 5.859 1.00 91.75 182 ARG A CA 1
ATOM 1482 C C . ARG A 1 182 ? -9.917 9.215 5.843 1.00 91.75 182 ARG A C 1
ATOM 1484 O O . ARG A 1 182 ? -9.140 9.707 6.661 1.00 91.75 182 ARG A O 1
ATOM 1491 N N . ILE A 1 183 ? -9.528 8.331 4.927 1.00 92.62 183 ILE A N 1
ATOM 1492 C CA . ILE A 1 183 ? -8.114 8.032 4.724 1.00 92.62 183 ILE A CA 1
ATOM 1493 C C . ILE A 1 183 ? -7.355 9.264 4.230 1.00 92.62 183 ILE A C 1
ATOM 1495 O O . ILE A 1 183 ? -7.760 9.939 3.284 1.00 92.62 183 ILE A O 1
ATOM 1499 N N . LYS A 1 184 ? -6.178 9.490 4.812 1.00 94.19 184 LYS A N 1
ATOM 1500 C CA . LYS A 1 184 ? -5.175 10.382 4.239 1.00 94.19 184 LYS A CA 1
ATOM 1501 C C . LYS A 1 184 ? -4.252 9.593 3.307 1.00 94.19 184 LYS A C 1
ATOM 1503 O O . LYS A 1 184 ? -3.572 8.674 3.761 1.00 94.19 184 LYS A O 1
ATOM 1508 N N . ILE A 1 185 ? -4.219 9.977 2.030 1.00 92.00 185 ILE A N 1
ATOM 1509 C CA . ILE A 1 185 ? -3.265 9.462 1.039 1.00 92.00 185 ILE A CA 1
ATOM 1510 C C . ILE A 1 185 ? -2.225 10.539 0.729 1.00 92.00 185 ILE A C 1
ATOM 1512 O O . ILE A 1 185 ? -2.589 11.642 0.322 1.00 92.00 185 ILE A O 1
ATOM 1516 N N . GLU A 1 186 ? -0.941 10.218 0.869 1.00 92.06 186 GLU A N 1
ATOM 1517 C CA . GLU A 1 186 ? 0.164 11.048 0.376 1.00 92.06 186 GLU A CA 1
ATOM 1518 C C . GLU A 1 186 ? 0.927 10.299 -0.719 1.00 92.06 186 GLU A C 1
ATOM 1520 O O . GLU A 1 186 ? 1.200 9.109 -0.584 1.00 92.06 186 GLU A O 1
ATOM 1525 N N . LYS A 1 187 ? 1.265 10.994 -1.810 1.00 88.88 187 LYS A N 1
ATOM 1526 C CA . LYS A 1 187 ? 2.054 10.462 -2.930 1.00 88.88 187 LYS A CA 1
ATOM 1527 C C . LYS A 1 187 ? 3.284 11.356 -3.087 1.00 88.88 187 LYS A C 1
ATOM 1529 O O . LYS A 1 187 ? 3.110 12.573 -3.191 1.00 88.88 187 LYS A O 1
ATOM 1534 N N . LYS A 1 188 ? 4.487 10.785 -3.028 1.00 82.81 188 LYS A N 1
ATOM 1535 C CA . LYS A 1 188 ? 5.764 11.508 -3.161 1.00 82.81 188 LYS A CA 1
ATOM 1536 C C . LYS A 1 188 ? 6.626 10.895 -4.253 1.00 82.81 188 LYS A C 1
ATOM 1538 O O . LYS A 1 188 ? 6.547 9.659 -4.426 1.00 82.81 188 LYS A O 1
#

Foldseek 3Di:
DPPDVVVVVDPPPDPDVLVVLQVVLLVVLVVCCCPVPVDNQFVDWPDWDWDQDALAGIEIETEGEGDDDDDPVDPDDQDDPCLVVVPVPPDPVSLVVSLVVVLVSVLVSCVVCLVSHRDGDQSYKHKYKYWYWHDFDDDPNDTDDDRPCRVVSTKMKMKMDGSNLSVCVVVVVDDSVVRSVRIDIDMD

pLDDT: mean 81.81, std 16.23, range [33.31, 96.62]

Radius of gyration: 18.92 Å; chains: 1; bounding box: 47×40×53 Å

Secondary structure (DSSP, 8-state):
---SHHHHHHHHS---HHHHHHHHHHHHHHHHHHH-TT----S-EEEEEEEEETTTEEEEEEEEE------TT--S-S-TTTHHHHHHHS-HHHHHHHHHHHHHHHHHHHHHHGGGS----TT-EEEEEEEEEPPPPEETTEEPPPPTTHHHH-EEEEEEEEHHHHHHHHTTSS-HHHHHHH-EEEE-

Sequence (188 aa):
MVSINAQAQLQQNGLSPIKRDLEITRVTFENFLKHYDDAVLLNNIKESEADYKDGKGVEIHFEAYNANIYIATASARFGKNDYEVLDTFYTDEIISLQQKRLEEATKKFIRDFYSYLPQLKPNEEFRFVFHIEDSKIKVDGKELPPSPKSAKRTYMLEAVWKMSDIAAFSKGEINESQLSDRIKIEKK

Organism: NCBI:txid1566026